Protein AF-A0A926AHQ2-F1 (afdb_monomer)

Solvent-accessible surface area (backbone atoms only — not comparable to full-atom values): 18882 Å² total; per-residue (Å²): 135,81,86,81,36,60,57,50,53,53,48,30,37,46,46,23,54,76,68,52,37,36,68,37,38,34,51,51,44,71,65,43,41,27,36,29,24,22,47,14,34,45,59,56,72,34,70,67,62,9,52,52,39,37,45,53,42,52,49,49,42,55,64,39,30,81,70,70,81,70,62,61,60,45,50,45,47,51,47,18,48,54,50,28,53,50,51,53,51,51,51,52,54,49,45,64,69,52,56,89,55,85,88,90,87,87,70,75,78,71,37,59,63,38,50,53,51,35,49,49,57,55,49,45,69,72,43,60,63,81,26,30,39,53,40,37,34,35,37,41,61,64,42,51,58,62,45,50,10,65,47,69,74,48,55,46,69,57,43,51,52,28,34,56,52,33,54,52,51,44,46,52,55,51,47,76,75,37,99,64,90,77,62,88,51,48,70,61,54,44,52,54,51,38,67,43,72,50,54,69,68,55,55,54,53,51,33,47,54,35,63,68,50,67,72,57,83,67,79,80,78,81,74,88,82,90,84,88,85,81,80,92,78,90,75,83,90,78,92,82,83,81,88,80,84,92,84,88,85,86,90,77,81,98,82,70,86,78,46,81,52,59,85,85,75,54,53,69,43,37,48,52,39,44,48,74,77,43,64,90,38,48,78,62,62,32,40,46,44,72,60,86,96,42,49,34,35,42,36,34,32,34,50,97,88,42,44,31,44,33,34,28,31,64,84,24,50,75,75,48,76,44,76,58,83,127

Sequence (326 aa):
MMPQGIADDLVLLRTYADTADAGAFAELVRRHANMVYATARRVTGDTMAAEDVSQDCFLKLAQSSATVRDSLGAWLHRTSLNRSLELMRSDRSRHLREAQAVIRQQHEAEDESAQLIARVDEALERLPDELRVPITEHFLCGRTQTELAAALGVNQSTVQRRIEKGLLELRRRLHEEERSQSLASLPLLLAGFSKTAAPDTLRQGLIKIGLSGVRTGARATRKIVPVVLAAVFMATGVTFMFFGHHLLIPDATPNAPRSLMTSDQLPAAVRKTVDETAAGAKYGEIERKRDGERIVYDIDVIIDGVQFELRIAEDGRLIWKKRDVR

Nearest PDB structures (foldseek):
  5wur-assembly2_B  TM=5.382E-01  e=1.896E-05  Bacillus subtilis subsp. subtilis str. 168
  8z6g-assembly3_F  TM=4.186E-01  e=3.409E-04  Pseudomonas aeruginosa
  8z6g-assembly1_B  TM=4.186E-01  e=4.979E-04  Pseudomonas aeruginosa
  5uxx-assembly1_A  TM=4.245E-01  e=1.627E-03  Bartonella quintana str. Toulouse
  6in7-assembly1_B  TM=3.941E-01  e=5.575E-03  Pseudomonas aeruginosa PAO1

Mean predicted aligned error: 18.11 Å

Foldseek 3Di:
DDACALVLLLVLLVCCLVPLPLVSQLVNLVQAVLLLLLLLCLLQVDNVSSLVLSLVLLLVSSLCSVPDDDRPLLVSLVSSLVSSVVVVVVVVVVCVVVVVDDDDPDPDVVCPVSVLLNVLSVLLNPDDCLQSVLLRCCQRSVHDLCSHCVNVVHDSVSSVVSPVVSLVSSVVVSVVVDVDPPSPCVSVSSNVSSPRGDDPVSSVVSSVSSVVCPCNPDFDPDDDDDDDDDDDDDDDDDDDDDDGDDDDDDDDDPDDDKDWDDPVPQDPLQVVLCCVVANPWDWDTWIWDDRDPWIWIFTWTAHPNWIKTWIATSNNRTPDIDTDDD

Secondary structure (DSSP, 8-state):
-----HHHHHHHHHHHHHH--HHHHHHHHHHHHHHHHHHHHHHH--HHHHHHHHHHHHHHHHHHTTT--S-HHHHHHHHHHHHHHHHHHHHHHHHHHHTTS----S-SSSHHHHHHHHHHHHHHHTS-HHHHHHHIIIIIS---HHHHHHHHTS-HHHHHHHHHHHHHHHHHHHHHS---S--TTHHHHHHHTT-SPPPHHHHHHHHHHHHTT----------------------------------------S----EE--GGGS-HHHHHHHHHHSTTPEEEEEEEEEETTEEEEEEEEEETTEEEEEEEETTS-EEEEEE---

Radius of gyration: 28.65 Å; Cα contacts (8 Å, |Δi|>4): 392; chains: 1; bounding box: 62×80×60 Å

Structure (mmCIF, N/CA/C/O backbone):
data_AF-A0A926AHQ2-F1
#
_entry.id   AF-A0A926AHQ2-F1
#
loop_
_atom_site.group_PDB
_atom_site.id
_atom_site.type_symbol
_atom_site.label_atom_id
_atom_site.label_alt_id
_atom_site.label_comp_id
_atom_site.label_asym_id
_atom_site.label_entity_id
_atom_site.label_seq_id
_atom_site.pdbx_PDB_ins_code
_atom_site.Cartn_x
_atom_site.Cartn_y
_atom_site.Cartn_z
_atom_site.occupancy
_atom_site.B_iso_or_equiv
_atom_site.auth_seq_id
_atom_site.auth_comp_id
_atom_site.auth_asym_id
_atom_site.auth_atom_id
_atom_site.pdbx_PDB_model_num
ATOM 1 N N . MET A 1 1 ? 19.015 14.309 -10.043 1.00 33.53 1 MET A N 1
ATOM 2 C CA . MET A 1 1 ? 17.884 13.632 -9.379 1.00 33.53 1 MET A CA 1
ATOM 3 C C . MET A 1 1 ? 17.056 13.004 -10.488 1.00 33.53 1 MET A C 1
ATOM 5 O O . MET A 1 1 ? 16.518 13.748 -11.294 1.00 33.53 1 MET A O 1
ATOM 9 N N . MET A 1 2 ? 17.122 11.678 -10.652 1.00 33.06 2 MET A N 1
ATOM 10 C CA . MET A 1 2 ? 16.463 10.991 -11.774 1.00 33.06 2 MET A CA 1
ATOM 11 C C . MET A 1 2 ? 14.936 10.994 -11.573 1.00 33.06 2 MET A C 1
ATOM 13 O O . MET A 1 2 ? 14.507 10.795 -10.433 1.00 33.06 2 MET A O 1
ATOM 17 N N . PRO A 1 3 ? 14.128 11.219 -12.626 1.00 43.94 3 PRO A N 1
ATOM 18 C CA . PRO A 1 3 ? 12.668 11.170 -12.540 1.00 43.94 3 PRO A CA 1
ATOM 19 C C . PRO A 1 3 ? 12.208 9.756 -12.153 1.00 43.94 3 PRO A C 1
ATOM 21 O O . PRO A 1 3 ? 12.594 8.777 -12.790 1.00 43.94 3 PRO A O 1
ATOM 24 N N . GLN A 1 4 ? 11.417 9.643 -11.083 1.00 54.12 4 GLN A N 1
ATOM 25 C CA . GLN A 1 4 ? 11.039 8.361 -10.471 1.00 54.12 4 GLN A CA 1
ATOM 26 C C . GLN A 1 4 ? 9.698 7.899 -11.057 1.00 54.12 4 GLN A C 1
ATOM 28 O O . GLN A 1 4 ? 8.635 8.328 -10.619 1.00 54.12 4 GLN A O 1
ATOM 33 N N . GLY A 1 5 ? 9.722 7.059 -12.098 1.00 58.38 5 GLY A N 1
ATOM 34 C CA . GLY A 1 5 ? 8.527 6.582 -12.825 1.00 58.38 5 GLY A CA 1
ATOM 35 C C . GLY A 1 5 ? 7.851 5.341 -12.210 1.00 58.38 5 GLY A C 1
ATOM 36 O O . GLY A 1 5 ? 8.426 4.674 -11.359 1.00 58.38 5 GLY A O 1
ATOM 37 N N . ILE A 1 6 ? 6.599 5.026 -12.581 1.00 58.62 6 ILE A N 1
ATOM 38 C CA . ILE A 1 6 ? 5.907 3.786 -12.131 1.00 58.62 6 ILE A CA 1
ATOM 39 C C . ILE A 1 6 ? 6.553 2.572 -12.799 1.00 58.62 6 ILE A C 1
ATOM 41 O O . ILE A 1 6 ? 6.723 1.527 -12.178 1.00 58.62 6 ILE A O 1
ATOM 45 N N . ALA A 1 7 ? 6.994 2.748 -14.047 1.00 59.44 7 ALA A N 1
ATOM 46 C CA . ALA A 1 7 ? 7.821 1.777 -14.747 1.00 59.44 7 ALA A CA 1
ATOM 47 C C . ALA A 1 7 ? 9.116 1.472 -13.975 1.00 59.44 7 ALA A C 1
ATOM 49 O O . ALA A 1 7 ? 9.543 0.324 -13.942 1.00 59.44 7 ALA A O 1
ATOM 50 N N . ASP A 1 8 ? 9.694 2.471 -13.301 1.00 83.75 8 ASP A N 1
ATOM 51 C CA . ASP A 1 8 ? 10.897 2.294 -12.484 1.00 83.75 8 ASP A CA 1
ATOM 52 C C . ASP A 1 8 ? 10.609 1.440 -11.237 1.00 83.75 8 ASP A C 1
ATOM 54 O O . ASP A 1 8 ? 11.370 0.537 -10.912 1.00 83.75 8 ASP A O 1
ATOM 58 N N . ASP A 1 9 ? 9.451 1.620 -10.595 1.00 90.31 9 ASP A N 1
ATOM 59 C CA . ASP A 1 9 ? 9.059 0.795 -9.444 1.00 90.31 9 ASP A CA 1
ATOM 60 C C . ASP A 1 9 ? 8.848 -0.677 -9.817 1.00 90.31 9 ASP A C 1
ATOM 62 O O . ASP A 1 9 ? 9.282 -1.568 -9.088 1.00 90.31 9 ASP A O 1
ATOM 66 N N . LEU A 1 10 ? 8.211 -0.955 -10.959 1.00 90.00 10 LEU A N 1
ATOM 67 C CA . LEU A 1 10 ? 8.037 -2.329 -11.436 1.00 90.00 10 LEU A CA 1
ATOM 68 C C . LEU A 1 10 ? 9.369 -2.964 -11.850 1.00 90.00 10 LEU A C 1
ATOM 70 O O . LEU A 1 10 ? 9.570 -4.156 -11.616 1.00 90.00 10 LEU A O 1
ATOM 74 N N . VAL A 1 11 ? 10.294 -2.183 -12.414 1.00 91.31 11 VAL A N 1
ATOM 75 C CA . VAL A 1 11 ? 11.656 -2.638 -12.730 1.00 91.31 11 VAL A CA 1
ATOM 76 C C . VAL A 1 11 ? 12.436 -2.959 -11.455 1.00 91.31 11 VAL A C 1
ATOM 78 O O . VAL A 1 11 ? 13.039 -4.029 -11.374 1.00 91.31 11 VAL A O 1
ATOM 81 N N . LEU A 1 12 ? 12.391 -2.093 -10.440 1.00 92.88 12 LEU A N 1
ATOM 82 C CA . LEU A 1 12 ? 13.013 -2.345 -9.137 1.00 92.88 12 LEU A CA 1
ATOM 83 C C . LEU A 1 12 ? 12.410 -3.586 -8.470 1.00 92.88 12 LEU A C 1
ATOM 85 O O . LEU A 1 12 ? 13.142 -4.449 -7.984 1.00 92.88 12 LEU A O 1
ATOM 89 N N . LEU A 1 13 ? 11.083 -3.727 -8.506 1.00 93.19 13 LEU A N 1
ATOM 90 C CA . LEU A 1 13 ? 10.396 -4.878 -7.926 1.00 93.19 13 LEU A CA 1
ATOM 91 C C . LEU A 1 13 ? 10.733 -6.178 -8.658 1.00 93.19 13 LEU A C 1
ATOM 93 O O . LEU A 1 13 ? 10.944 -7.205 -8.014 1.00 93.19 13 LEU A O 1
ATOM 97 N N . ARG A 1 14 ? 10.830 -6.142 -9.993 1.00 91.69 14 ARG A N 1
ATOM 98 C CA . ARG A 1 14 ? 11.245 -7.298 -10.791 1.00 91.69 14 ARG A CA 1
ATOM 99 C C . ARG A 1 14 ? 12.702 -7.665 -10.537 1.00 91.69 14 ARG A C 1
ATOM 101 O O . ARG A 1 14 ? 12.992 -8.842 -10.358 1.00 91.69 14 ARG A O 1
ATOM 108 N N . THR A 1 15 ? 13.584 -6.670 -10.461 1.00 91.69 15 THR A N 1
ATOM 109 C CA . THR A 1 15 ? 14.992 -6.863 -10.091 1.00 91.69 15 THR A CA 1
ATOM 110 C C . THR A 1 15 ? 15.081 -7.573 -8.744 1.00 91.69 15 THR A C 1
ATOM 112 O O . THR A 1 15 ? 15.707 -8.624 -8.652 1.00 91.69 15 THR A O 1
ATOM 115 N N . TYR A 1 16 ? 14.359 -7.089 -7.729 1.00 92.31 16 TYR A N 1
ATOM 116 C CA . TYR A 1 16 ? 14.287 -7.767 -6.436 1.00 92.31 16 TYR A CA 1
ATOM 117 C C . TYR A 1 16 ? 13.745 -9.201 -6.549 1.00 92.31 16 TYR A C 1
ATOM 119 O O . TYR A 1 16 ? 14.332 -10.118 -5.982 1.00 92.31 16 TYR A O 1
ATOM 127 N N . ALA A 1 17 ? 12.666 -9.422 -7.303 1.00 91.56 17 ALA A N 1
ATOM 128 C CA . ALA A 1 17 ? 12.080 -10.752 -7.474 1.00 91.56 17 ALA A CA 1
ATOM 129 C C . ALA A 1 17 ? 13.043 -11.758 -8.137 1.00 91.56 17 ALA A C 1
ATOM 131 O O . ALA A 1 17 ? 13.000 -12.945 -7.819 1.00 91.56 17 ALA A O 1
ATOM 132 N N . ASP A 1 18 ? 13.899 -11.297 -9.054 1.00 90.44 18 ASP A N 1
ATOM 133 C CA . ASP A 1 18 ? 14.809 -12.153 -9.821 1.00 90.44 18 ASP A CA 1
ATOM 134 C C . ASP A 1 18 ? 16.147 -12.406 -9.118 1.00 90.44 18 ASP A C 1
ATOM 136 O O . ASP A 1 18 ? 16.706 -13.499 -9.232 1.00 90.44 18 ASP A O 1
ATOM 140 N N . THR A 1 19 ? 16.681 -11.414 -8.402 1.00 89.81 19 THR A N 1
ATOM 141 C CA . THR A 1 19 ? 18.048 -11.469 -7.853 1.00 89.81 19 THR A CA 1
ATOM 142 C C . THR A 1 19 ? 18.118 -11.324 -6.336 1.00 89.81 19 THR A C 1
ATOM 144 O O . THR A 1 19 ? 19.204 -11.454 -5.775 1.00 89.81 19 THR A O 1
ATOM 147 N N . ALA A 1 20 ? 16.987 -11.076 -5.666 1.00 89.19 20 ALA A N 1
ATOM 148 C CA . ALA A 1 20 ? 16.932 -10.666 -4.262 1.00 89.19 20 ALA A CA 1
ATOM 149 C C . ALA A 1 20 ? 17.812 -9.432 -3.967 1.00 89.19 20 ALA A C 1
ATOM 151 O O . ALA A 1 20 ? 18.397 -9.321 -2.889 1.00 89.19 20 ALA A O 1
ATOM 152 N N . ASP A 1 21 ? 17.920 -8.504 -4.928 1.00 90.75 21 ASP A N 1
ATOM 153 C CA . ASP A 1 21 ? 18.703 -7.274 -4.785 1.00 90.75 21 ASP A CA 1
ATOM 154 C C . ASP A 1 21 ? 18.145 -6.381 -3.666 1.00 90.75 21 ASP A C 1
ATOM 156 O O . ASP A 1 21 ? 17.112 -5.716 -3.798 1.00 90.75 21 ASP A O 1
ATOM 160 N N . ALA A 1 22 ? 18.868 -6.347 -2.550 1.00 89.38 22 ALA A N 1
ATOM 161 C CA . ALA A 1 22 ? 18.509 -5.548 -1.392 1.00 89.38 22 ALA A CA 1
ATOM 162 C C . ALA A 1 22 ? 18.530 -4.036 -1.663 1.00 89.38 22 ALA A C 1
ATOM 164 O O . ALA A 1 22 ? 17.770 -3.308 -1.031 1.00 89.38 22 ALA A O 1
ATOM 165 N N . GLY A 1 23 ? 19.359 -3.557 -2.595 1.00 91.31 23 GLY A N 1
ATOM 166 C CA . GLY A 1 23 ? 19.381 -2.158 -3.016 1.00 91.31 23 GLY A CA 1
ATOM 167 C C . GLY A 1 23 ? 18.100 -1.778 -3.753 1.00 91.31 23 GLY A C 1
ATOM 168 O O . GLY A 1 23 ? 17.503 -0.743 -3.451 1.00 91.31 23 GLY A O 1
ATOM 169 N N . ALA A 1 24 ? 17.619 -2.655 -4.640 1.00 92.12 24 ALA A N 1
ATOM 170 C CA . ALA A 1 24 ? 16.344 -2.460 -5.325 1.00 92.12 24 ALA A CA 1
ATOM 171 C C . ALA A 1 24 ? 15.174 -2.402 -4.329 1.00 92.12 24 ALA A C 1
ATOM 173 O O . ALA A 1 24 ? 14.356 -1.484 -4.380 1.00 92.12 24 ALA A O 1
ATOM 174 N N . PHE A 1 25 ? 15.131 -3.325 -3.362 1.00 93.69 25 PHE A N 1
ATOM 175 C CA . PHE A 1 25 ? 14.105 -3.309 -2.315 1.00 93.69 25 PHE A CA 1
ATOM 176 C C . PHE A 1 25 ? 14.211 -2.082 -1.402 1.00 93.69 25 PHE A C 1
ATOM 178 O O . PHE A 1 25 ? 13.197 -1.477 -1.056 1.00 93.69 25 PHE A O 1
ATOM 185 N N . ALA A 1 26 ? 15.429 -1.680 -1.029 1.00 93.25 26 ALA A N 1
ATOM 186 C CA . ALA A 1 26 ? 15.647 -0.507 -0.192 1.00 93.25 26 ALA A CA 1
ATOM 187 C C . ALA A 1 26 ? 15.138 0.776 -0.856 1.00 93.25 26 ALA A C 1
ATOM 189 O O . ALA A 1 26 ? 14.549 1.625 -0.187 1.00 93.25 26 ALA A O 1
ATOM 190 N N . GLU A 1 27 ? 15.305 0.896 -2.172 1.00 93.56 27 GLU A N 1
ATOM 191 C CA . GLU A 1 27 ? 14.774 2.020 -2.935 1.00 93.56 27 GLU A CA 1
ATOM 192 C C . GLU A 1 27 ? 13.236 2.018 -2.966 1.00 93.56 27 GLU A C 1
ATOM 194 O O . GLU A 1 27 ? 12.620 3.069 -2.775 1.00 93.56 27 GLU A O 1
ATOM 199 N N . LEU A 1 28 ? 12.597 0.848 -3.095 1.00 94.69 28 LEU A N 1
ATOM 200 C CA . LEU A 1 28 ? 11.138 0.723 -2.970 1.00 94.69 28 LEU A CA 1
ATOM 201 C C . LEU A 1 28 ? 10.645 1.149 -1.580 1.00 94.69 28 LEU A C 1
ATOM 203 O O . LEU A 1 28 ? 9.675 1.901 -1.470 1.00 94.69 28 LEU A O 1
ATOM 207 N N . VAL A 1 29 ? 11.333 0.722 -0.517 1.00 94.94 29 VAL A N 1
ATOM 208 C CA . VAL A 1 29 ? 11.035 1.145 0.861 1.00 94.94 29 VAL A CA 1
ATOM 209 C C . VAL A 1 29 ? 11.176 2.659 0.996 1.00 94.94 29 VAL A C 1
ATOM 211 O O . VAL A 1 29 ? 10.271 3.313 1.512 1.00 94.94 29 VAL A O 1
ATOM 214 N N . ARG A 1 30 ? 12.269 3.245 0.494 1.00 92.31 30 ARG A N 1
ATOM 215 C CA . ARG A 1 30 ? 12.513 4.694 0.559 1.00 92.31 30 ARG A CA 1
ATOM 216 C C . ARG A 1 30 ? 11.385 5.495 -0.099 1.00 92.31 30 ARG A C 1
ATOM 218 O O . ARG A 1 30 ? 11.027 6.553 0.412 1.00 92.31 30 ARG A O 1
ATOM 225 N N . ARG A 1 31 ? 10.840 5.003 -1.215 1.00 91.81 31 ARG A N 1
ATOM 226 C CA . ARG A 1 31 ? 9.755 5.660 -1.962 1.00 91.81 31 ARG A CA 1
ATOM 227 C C . ARG A 1 31 ? 8.395 5.525 -1.285 1.00 91.81 31 ARG A C 1
ATOM 229 O O . ARG A 1 31 ? 7.643 6.493 -1.250 1.00 91.81 31 ARG A O 1
ATOM 236 N N . HIS A 1 32 ? 8.081 4.349 -0.740 1.00 94.56 32 HIS A N 1
ATOM 237 C CA . HIS A 1 32 ? 6.702 4.011 -0.367 1.00 94.56 32 HIS A CA 1
ATOM 238 C C . HIS A 1 32 ? 6.435 3.905 1.135 1.00 94.56 32 HIS A C 1
ATOM 240 O O . HIS A 1 32 ? 5.270 3.916 1.533 1.00 94.56 32 HIS A O 1
ATOM 246 N N . ALA A 1 33 ? 7.466 3.844 1.986 1.00 94.69 33 ALA A N 1
ATOM 247 C CA . ALA A 1 33 ? 7.286 3.657 3.430 1.00 94.69 33 ALA A CA 1
ATOM 248 C C . ALA A 1 33 ? 6.418 4.749 4.069 1.00 94.69 33 ALA A C 1
ATOM 250 O O . ALA A 1 33 ? 5.546 4.431 4.872 1.00 94.69 33 ALA A O 1
ATOM 251 N N . ASN A 1 34 ? 6.603 6.015 3.678 1.00 94.12 34 ASN A N 1
ATOM 252 C CA . ASN A 1 34 ? 5.804 7.124 4.209 1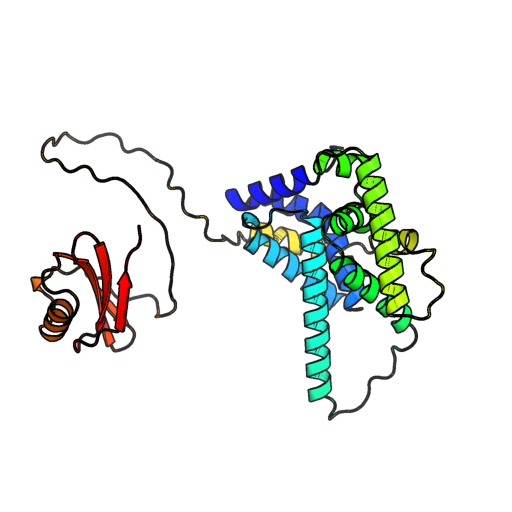.00 94.12 34 ASN A CA 1
ATOM 253 C C . ASN A 1 34 ? 4.319 6.965 3.870 1.00 94.12 34 ASN A C 1
ATOM 255 O O . ASN A 1 34 ? 3.478 7.117 4.745 1.00 94.12 34 ASN A O 1
ATOM 259 N N . MET A 1 35 ? 3.990 6.612 2.625 1.00 94.75 35 MET A N 1
ATOM 260 C CA . MET A 1 35 ? 2.601 6.424 2.201 1.00 94.75 35 MET A CA 1
ATOM 261 C C . MET A 1 35 ? 1.945 5.251 2.939 1.00 94.75 35 MET A C 1
ATOM 263 O O . MET A 1 35 ? 0.827 5.389 3.444 1.00 94.75 35 MET A O 1
ATOM 267 N N . VAL A 1 36 ? 2.648 4.119 3.047 1.00 96.25 36 VAL A N 1
ATOM 268 C CA . VAL A 1 36 ? 2.155 2.923 3.748 1.00 96.25 36 VAL A CA 1
ATOM 269 C C . VAL A 1 36 ? 1.913 3.226 5.224 1.00 96.25 36 VAL A C 1
ATOM 271 O O . VAL A 1 36 ? 0.812 2.969 5.715 1.00 96.25 36 VAL A O 1
ATOM 274 N N . TYR A 1 37 ? 2.898 3.827 5.896 1.00 95.25 37 TYR A N 1
ATOM 275 C CA . TYR A 1 37 ? 2.818 4.187 7.309 1.00 95.25 37 TYR A CA 1
ATOM 276 C C . TYR A 1 37 ? 1.741 5.237 7.573 1.00 95.25 37 TYR A C 1
ATOM 278 O O . TYR A 1 37 ? 0.944 5.073 8.490 1.00 95.25 37 TYR A O 1
ATOM 286 N N . ALA A 1 38 ? 1.662 6.290 6.754 1.00 92.00 38 ALA A N 1
ATOM 287 C CA . ALA A 1 38 ? 0.644 7.322 6.902 1.00 92.00 38 ALA A CA 1
ATOM 288 C C . ALA A 1 38 ? -0.769 6.755 6.720 1.00 92.00 38 ALA A C 1
ATOM 290 O O . ALA A 1 38 ? -1.674 7.138 7.455 1.00 92.00 38 ALA A O 1
ATOM 291 N N . THR A 1 39 ? -0.956 5.829 5.775 1.00 92.06 39 THR A N 1
ATOM 292 C CA . THR A 1 39 ? -2.242 5.143 5.572 1.00 92.06 39 THR A CA 1
ATOM 293 C C . THR A 1 39 ? -2.603 4.302 6.790 1.00 92.06 39 THR A C 1
ATOM 295 O O . THR A 1 39 ? -3.694 4.459 7.332 1.00 92.06 39 THR A O 1
ATOM 298 N N . ALA A 1 40 ? -1.661 3.505 7.299 1.00 92.38 40 ALA A N 1
ATOM 299 C CA . ALA A 1 40 ? -1.898 2.705 8.492 1.00 92.38 40 ALA A CA 1
ATOM 300 C C . ALA A 1 40 ? -2.207 3.582 9.716 1.00 92.38 40 ALA A C 1
ATOM 302 O O . ALA A 1 40 ? -3.214 3.366 10.378 1.00 92.38 40 ALA A O 1
ATOM 303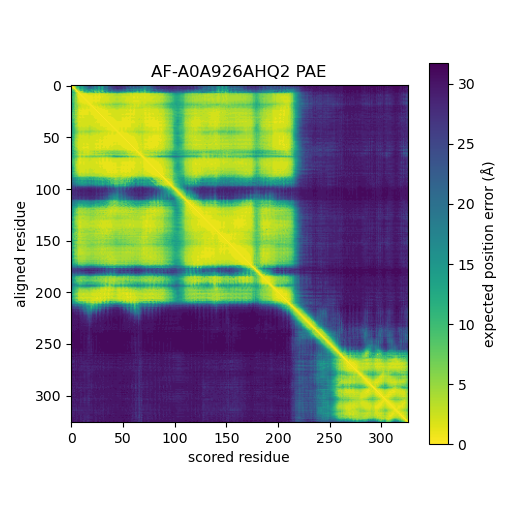 N N . ARG A 1 41 ? -1.422 4.644 9.944 1.00 90.00 41 ARG A N 1
ATOM 304 C CA . ARG A 1 41 ? -1.616 5.635 11.016 1.00 90.00 41 ARG A CA 1
ATOM 305 C C . ARG A 1 41 ? -2.990 6.292 11.000 1.00 90.00 41 ARG A C 1
ATOM 307 O O . ARG A 1 41 ? -3.508 6.587 12.075 1.00 90.00 41 ARG A O 1
ATOM 314 N N . ARG A 1 42 ? -3.534 6.578 9.812 1.00 87.19 42 ARG A N 1
ATOM 315 C CA . ARG A 1 42 ? -4.857 7.197 9.645 1.00 87.19 42 ARG A CA 1
ATOM 316 C C . ARG A 1 42 ? -5.986 6.233 9.999 1.00 87.19 42 ARG A C 1
ATOM 318 O O . ARG A 1 42 ? -6.972 6.665 10.577 1.00 87.19 42 ARG A O 1
ATOM 325 N N . VAL A 1 43 ? -5.826 4.947 9.688 1.00 87.25 43 VAL A N 1
ATOM 326 C CA . VAL A 1 43 ? -6.851 3.924 9.942 1.00 87.25 43 VAL A CA 1
ATOM 327 C C . VAL A 1 43 ? -6.788 3.388 11.374 1.00 87.25 43 VAL A C 1
ATOM 329 O O . VAL A 1 43 ? -7.828 3.177 11.987 1.00 87.25 43 VAL A O 1
ATOM 332 N N . THR A 1 44 ? -5.590 3.147 11.915 1.00 87.06 44 THR A N 1
ATOM 333 C CA . THR A 1 44 ? -5.419 2.550 13.251 1.00 87.06 44 THR A CA 1
ATOM 334 C C . THR A 1 44 ? -5.448 3.579 14.376 1.00 87.06 44 THR A C 1
ATOM 336 O O . THR A 1 44 ? -5.696 3.211 15.519 1.00 87.06 44 THR A O 1
ATOM 339 N N . GLY A 1 45 ? -5.110 4.842 14.094 1.00 85.38 45 GLY A N 1
ATOM 340 C CA . GLY A 1 45 ? -4.905 5.882 15.110 1.00 85.38 45 GLY A CA 1
ATOM 341 C C . GLY A 1 45 ? -3.663 5.679 15.993 1.00 85.38 45 GLY A C 1
ATOM 342 O O . GLY A 1 45 ? -3.221 6.622 16.645 1.00 85.38 45 GLY A O 1
ATOM 343 N N . ASP A 1 46 ? -3.049 4.495 15.961 1.00 86.50 46 ASP A N 1
ATOM 344 C CA . ASP A 1 46 ? -1.960 4.073 16.838 1.00 86.50 46 ASP A CA 1
ATOM 345 C C . ASP A 1 46 ? -0.627 3.924 16.085 1.00 86.50 46 ASP A C 1
ATOM 347 O O . ASP A 1 46 ? -0.568 3.386 14.975 1.00 86.50 46 ASP A O 1
ATOM 351 N N . THR A 1 47 ? 0.452 4.419 16.698 1.00 89.00 47 THR A N 1
ATOM 352 C CA . THR A 1 47 ? 1.808 4.387 16.127 1.00 89.00 47 THR A CA 1
ATOM 353 C C . THR A 1 47 ? 2.335 2.967 15.986 1.00 89.00 47 THR A C 1
ATOM 355 O O . THR A 1 47 ? 2.827 2.621 14.916 1.00 89.00 47 THR A O 1
ATOM 358 N N . MET A 1 48 ? 2.227 2.147 17.033 1.00 89.19 48 MET A N 1
ATOM 359 C CA . MET A 1 48 ? 2.804 0.801 17.045 1.00 89.19 48 MET A CA 1
ATOM 360 C C . MET A 1 48 ? 2.076 -0.102 16.049 1.00 89.19 48 MET A C 1
ATOM 362 O O . MET A 1 48 ? 2.705 -0.728 15.202 1.00 89.19 48 MET A O 1
ATOM 366 N N . ALA A 1 49 ? 0.744 -0.059 16.052 1.00 90.12 49 ALA A N 1
ATOM 367 C CA . ALA A 1 49 ? -0.091 -0.744 15.078 1.00 90.12 49 ALA A CA 1
ATOM 368 C C . ALA A 1 49 ? 0.247 -0.326 13.639 1.00 90.12 49 ALA A C 1
ATOM 370 O O . ALA A 1 49 ? 0.257 -1.158 12.734 1.00 90.12 49 ALA A O 1
ATOM 371 N N . ALA A 1 50 ? 0.539 0.957 13.400 1.00 92.56 50 ALA A N 1
ATOM 372 C CA . ALA A 1 50 ? 0.919 1.424 12.071 1.00 92.56 50 ALA A CA 1
ATOM 373 C C . ALA A 1 50 ? 2.313 0.944 11.636 1.00 92.56 50 ALA A C 1
ATOM 375 O O . ALA A 1 50 ? 2.517 0.658 10.451 1.00 92.56 50 ALA A O 1
ATOM 376 N N . GLU A 1 51 ? 3.266 0.845 12.564 1.00 94.69 51 GLU A N 1
ATOM 377 C CA . GLU A 1 51 ? 4.577 0.242 12.308 1.00 94.69 51 GLU A CA 1
ATOM 378 C C . GLU A 1 51 ? 4.437 -1.244 11.952 1.00 94.69 51 GLU A C 1
ATOM 380 O O . GLU A 1 51 ? 4.980 -1.670 10.930 1.00 94.69 51 GLU A O 1
ATOM 385 N N . ASP A 1 52 ? 3.644 -1.999 12.714 1.00 94.62 52 ASP A N 1
ATOM 386 C CA . ASP A 1 52 ? 3.392 -3.427 12.480 1.00 94.62 52 ASP A CA 1
ATOM 387 C C . ASP A 1 52 ? 2.699 -3.670 11.133 1.00 94.62 52 ASP A C 1
ATOM 389 O O . ASP A 1 52 ? 3.162 -4.470 10.318 1.00 94.62 52 ASP A O 1
ATOM 393 N N . VAL A 1 53 ? 1.642 -2.906 10.826 1.00 96.12 53 VAL A N 1
ATOM 394 C CA . VAL A 1 53 ? 0.974 -2.964 9.515 1.00 96.12 53 VAL A CA 1
ATOM 395 C C . VAL A 1 53 ? 1.959 -2.663 8.385 1.00 96.12 53 VAL A C 1
ATOM 397 O O . VAL A 1 53 ? 1.929 -3.321 7.343 1.00 96.12 53 VAL A O 1
ATOM 400 N N . SER A 1 54 ? 2.845 -1.681 8.569 1.00 97.12 54 SER A N 1
ATOM 401 C CA . SER A 1 54 ? 3.847 -1.339 7.559 1.00 97.12 54 SER A CA 1
ATOM 402 C C . SER A 1 54 ? 4.816 -2.498 7.322 1.00 97.12 54 SER A C 1
ATOM 404 O O . SER A 1 54 ? 5.107 -2.823 6.169 1.00 97.12 54 SER A O 1
ATOM 406 N N . GLN A 1 55 ? 5.278 -3.156 8.388 1.00 96.31 55 GLN A N 1
ATOM 407 C CA . GLN A 1 55 ? 6.130 -4.343 8.288 1.00 96.31 55 GLN A CA 1
ATOM 408 C C . GLN A 1 55 ? 5.426 -5.476 7.539 1.00 96.31 55 GLN A C 1
ATOM 410 O O . GLN A 1 55 ? 5.993 -6.009 6.582 1.00 96.31 55 GLN A O 1
ATOM 415 N N . ASP A 1 56 ? 4.172 -5.770 7.884 1.00 96.12 56 ASP A N 1
ATOM 416 C CA . ASP A 1 56 ? 3.358 -6.784 7.207 1.00 96.12 56 ASP A CA 1
ATOM 417 C C . ASP A 1 56 ? 3.191 -6.487 5.709 1.00 96.12 56 ASP A C 1
ATOM 419 O O . ASP A 1 56 ? 3.295 -7.387 4.869 1.00 96.12 56 ASP A O 1
ATOM 423 N N . CYS A 1 57 ? 2.978 -5.220 5.340 1.00 96.75 57 CYS A N 1
ATOM 424 C CA . CYS A 1 57 ? 2.833 -4.811 3.943 1.00 96.75 57 CYS A CA 1
ATOM 425 C C . CYS A 1 57 ? 4.102 -5.068 3.128 1.00 96.75 57 CYS A C 1
ATOM 427 O O . CYS A 1 57 ? 4.029 -5.626 2.031 1.00 96.75 57 CYS A O 1
ATOM 429 N N . PHE A 1 58 ? 5.268 -4.682 3.648 1.00 96.31 58 PHE A N 1
ATOM 430 C CA . PHE A 1 58 ? 6.537 -4.890 2.948 1.00 96.31 58 PHE A CA 1
ATOM 431 C C . PHE A 1 58 ? 6.995 -6.350 2.987 1.00 96.31 58 PHE A C 1
ATOM 433 O O . PHE A 1 58 ? 7.603 -6.816 2.023 1.00 96.31 58 PHE A O 1
ATOM 440 N N . LEU A 1 59 ? 6.640 -7.109 4.026 1.00 95.19 59 LEU A N 1
ATOM 441 C CA . LEU A 1 59 ? 6.821 -8.559 4.040 1.00 95.19 59 LEU A CA 1
ATOM 442 C C . LEU A 1 59 ? 5.984 -9.222 2.942 1.00 95.19 59 LEU A C 1
ATOM 444 O O . LEU A 1 59 ? 6.501 -10.020 2.156 1.00 95.19 59 LEU A O 1
ATOM 448 N N . LYS A 1 60 ? 4.712 -8.834 2.819 1.00 94.44 60 LYS A N 1
ATOM 449 C CA . LYS A 1 60 ? 3.835 -9.311 1.748 1.00 94.44 60 LYS A CA 1
ATOM 450 C C . LYS A 1 60 ? 4.333 -8.883 0.370 1.00 94.44 60 LYS A C 1
ATOM 452 O O . LYS A 1 60 ? 4.238 -9.672 -0.569 1.00 94.44 60 LYS A O 1
ATOM 457 N N . LEU A 1 61 ? 4.886 -7.674 0.237 1.00 95.19 61 LEU A N 1
ATOM 458 C CA . LEU A 1 61 ? 5.523 -7.214 -0.998 1.00 95.19 61 LEU A CA 1
ATOM 459 C C . LEU A 1 61 ? 6.698 -8.118 -1.370 1.00 95.19 61 LEU A C 1
ATOM 461 O O . LEU A 1 61 ? 6.772 -8.567 -2.511 1.00 95.19 61 LEU A O 1
ATOM 465 N N . ALA A 1 62 ? 7.580 -8.426 -0.417 1.00 93.06 62 ALA A N 1
ATOM 466 C CA . ALA A 1 62 ? 8.709 -9.315 -0.661 1.00 93.06 62 ALA A CA 1
ATOM 467 C C . ALA A 1 62 ? 8.235 -10.702 -1.140 1.00 93.06 62 ALA A C 1
ATOM 469 O O . ALA A 1 62 ? 8.736 -11.224 -2.139 1.00 93.06 62 ALA A O 1
ATOM 470 N N . GLN A 1 63 ? 7.189 -11.236 -0.498 1.00 90.69 63 GLN A N 1
ATOM 471 C CA . GLN A 1 63 ? 6.556 -12.518 -0.831 1.00 90.69 63 GLN A CA 1
ATOM 472 C C . GLN A 1 63 ? 5.784 -12.523 -2.163 1.00 90.69 63 GLN A C 1
ATOM 474 O O . GLN A 1 63 ? 5.651 -13.564 -2.801 1.00 90.69 63 GLN A O 1
ATOM 479 N N . SER A 1 64 ? 5.264 -11.374 -2.594 1.00 88.94 64 SER A N 1
ATOM 480 C CA . SER A 1 64 ? 4.396 -11.250 -3.778 1.00 88.94 64 SER A CA 1
ATOM 481 C C . SER A 1 64 ? 5.074 -10.517 -4.937 1.00 88.94 64 SER A C 1
ATOM 483 O O . SER A 1 64 ? 4.431 -10.226 -5.949 1.00 88.94 64 SER A O 1
ATOM 485 N N . SER A 1 65 ? 6.372 -10.235 -4.815 1.00 88.00 65 SER A N 1
ATOM 486 C CA . SER A 1 65 ? 7.160 -9.393 -5.726 1.00 88.00 65 SER A CA 1
ATOM 487 C C . SER A 1 65 ? 7.088 -9.847 -7.188 1.00 88.00 65 SER A C 1
ATOM 489 O O . SER A 1 65 ? 7.009 -9.025 -8.096 1.00 88.00 65 SER A O 1
ATOM 491 N N . ALA A 1 66 ? 6.998 -11.156 -7.436 1.00 86.62 66 ALA A N 1
ATOM 492 C CA . ALA A 1 66 ? 6.863 -11.708 -8.783 1.00 86.62 66 ALA A CA 1
ATOM 493 C C . ALA A 1 66 ? 5.464 -11.540 -9.413 1.00 86.62 66 ALA A C 1
ATOM 495 O O . ALA A 1 66 ? 5.336 -11.685 -10.635 1.00 86.62 66 ALA A O 1
ATOM 496 N N . THR A 1 67 ? 4.427 -11.269 -8.612 1.00 86.38 67 THR A N 1
ATOM 497 C CA . THR A 1 67 ? 3.010 -11.261 -9.034 1.00 86.38 67 THR A CA 1
ATOM 498 C C . THR A 1 67 ? 2.406 -9.875 -9.212 1.00 86.38 67 THR A C 1
ATOM 500 O O . THR A 1 67 ? 1.416 -9.747 -9.925 1.00 86.38 67 THR A O 1
ATOM 503 N N . VAL A 1 68 ? 2.991 -8.838 -8.611 1.00 87.88 68 VAL A N 1
ATOM 504 C CA . VAL A 1 68 ? 2.513 -7.464 -8.797 1.00 87.88 68 VAL A CA 1
ATOM 505 C C . VAL A 1 68 ? 2.797 -7.039 -10.242 1.00 87.88 68 VAL A C 1
ATOM 507 O O . VAL A 1 68 ? 3.916 -7.190 -10.741 1.00 87.88 68 VAL A O 1
ATOM 510 N N . ARG A 1 69 ? 1.757 -6.577 -10.939 1.00 79.50 69 ARG A N 1
ATOM 511 C CA . ARG A 1 69 ? 1.815 -6.154 -12.351 1.00 79.50 69 ARG A CA 1
ATOM 512 C C . ARG A 1 69 ? 1.401 -4.701 -12.563 1.00 79.50 69 ARG A C 1
ATOM 514 O O . ARG A 1 69 ? 1.856 -4.091 -13.523 1.00 79.50 69 ARG A O 1
ATOM 521 N N . ASP A 1 70 ? 0.584 -4.169 -11.663 1.00 80.19 70 ASP A N 1
ATOM 522 C CA . ASP A 1 70 ? 0.021 -2.824 -11.766 1.00 80.19 70 ASP A CA 1
ATOM 523 C C . ASP A 1 70 ? 0.831 -1.814 -10.939 1.00 80.19 70 ASP A C 1
ATOM 525 O O . ASP A 1 70 ? 1.913 -2.116 -10.439 1.00 80.19 70 ASP A O 1
ATOM 529 N N . SER A 1 71 ? 0.302 -0.601 -10.769 1.00 90.00 71 SER A N 1
ATOM 530 C CA . SER A 1 71 ? 0.900 0.432 -9.913 1.00 90.00 71 SER A CA 1
ATOM 531 C C . SER A 1 71 ? 1.237 -0.112 -8.517 1.00 90.00 71 SER A C 1
ATOM 533 O O . SER A 1 71 ? 0.355 -0.509 -7.748 1.00 90.00 71 SER A O 1
ATOM 535 N N . LEU A 1 72 ? 2.533 -0.098 -8.180 1.00 92.81 72 LEU A N 1
ATOM 536 C CA . LEU A 1 72 ? 3.018 -0.526 -6.870 1.00 92.81 72 LEU A CA 1
ATOM 537 C C . LEU A 1 72 ? 2.462 0.367 -5.756 1.00 92.81 72 LEU A C 1
ATOM 539 O O . LEU A 1 72 ? 2.055 -0.154 -4.720 1.00 92.81 72 LEU A O 1
ATOM 543 N N . GLY A 1 73 ? 2.381 1.683 -5.981 1.00 92.06 73 GLY A N 1
ATOM 544 C CA . GLY A 1 73 ? 1.793 2.619 -5.024 1.00 92.06 73 GLY A CA 1
ATOM 545 C C . GLY A 1 73 ? 0.337 2.270 -4.704 1.00 92.06 73 GLY A C 1
ATOM 546 O O . GLY A 1 73 ? -0.026 2.124 -3.537 1.00 92.06 73 GLY A O 1
ATOM 547 N N . ALA A 1 74 ? -0.487 2.029 -5.729 1.00 91.56 74 ALA A N 1
ATOM 548 C CA . ALA A 1 74 ? -1.886 1.627 -5.566 1.00 91.56 74 ALA A CA 1
ATOM 549 C C . ALA A 1 74 ? -2.054 0.215 -4.982 1.00 91.56 74 ALA A C 1
ATOM 551 O O . ALA A 1 74 ? -3.059 -0.076 -4.329 1.00 91.56 74 ALA A O 1
ATOM 552 N N . TRP A 1 75 ? -1.099 -0.688 -5.213 1.00 95.12 75 TRP A N 1
ATOM 553 C CA . TRP A 1 75 ? -1.084 -2.004 -4.577 1.00 95.12 75 TRP A CA 1
ATOM 554 C C . TRP A 1 75 ? -0.722 -1.917 -3.087 1.00 95.12 75 TRP A C 1
ATOM 556 O O . TRP A 1 75 ? -1.388 -2.543 -2.259 1.00 95.12 75 TRP A O 1
ATOM 566 N N . LEU A 1 76 ? 0.288 -1.119 -2.733 1.00 96.00 76 LEU A N 1
ATOM 567 C CA . LEU A 1 76 ? 0.731 -0.915 -1.353 1.00 96.00 76 LEU A CA 1
ATOM 568 C C . LEU A 1 76 ? -0.301 -0.152 -0.522 1.00 96.00 76 LEU A C 1
ATOM 570 O O . LEU A 1 76 ? -0.548 -0.538 0.617 1.00 96.00 76 LEU A O 1
ATOM 574 N N . HIS A 1 77 ? -0.943 0.870 -1.094 1.00 94.94 77 HIS A N 1
ATOM 575 C CA . HIS A 1 77 ? -2.026 1.609 -0.437 1.00 94.94 77 HIS A CA 1
ATOM 576 C C . HIS A 1 77 ? -3.182 0.676 -0.060 1.00 94.94 77 HIS A C 1
ATOM 578 O O . HIS A 1 77 ? -3.510 0.558 1.119 1.00 94.94 77 HIS A O 1
ATOM 584 N N . ARG A 1 78 ? -3.702 -0.088 -1.032 1.00 94.50 78 ARG A N 1
ATOM 585 C CA . ARG A 1 78 ? -4.730 -1.119 -0.810 1.00 94.50 78 ARG A CA 1
ATOM 586 C C . ARG A 1 78 ? -4.316 -2.131 0.253 1.00 94.50 78 ARG A C 1
ATOM 588 O O . ARG A 1 78 ? -5.119 -2.515 1.099 1.00 94.50 78 ARG A O 1
ATOM 595 N N . THR A 1 79 ? -3.078 -2.618 0.176 1.00 95.56 79 THR A N 1
ATOM 596 C CA . THR A 1 79 ? -2.573 -3.641 1.101 1.00 95.56 79 THR A CA 1
ATOM 597 C C . THR A 1 79 ? -2.505 -3.101 2.527 1.00 95.56 79 THR A C 1
ATOM 599 O O . THR A 1 79 ? -2.968 -3.784 3.438 1.00 95.56 79 THR A O 1
ATOM 602 N N . SER A 1 80 ? -2.019 -1.867 2.698 1.00 95.62 80 SER A N 1
ATOM 603 C CA . SER A 1 80 ? -1.987 -1.159 3.981 1.00 95.62 80 SER A CA 1
ATOM 604 C C . SER A 1 80 ? -3.390 -0.956 4.539 1.00 95.62 80 SER A C 1
ATOM 606 O O . SER A 1 80 ? -3.681 -1.414 5.641 1.00 95.62 80 SER A O 1
ATOM 608 N N . LEU A 1 81 ? -4.300 -0.399 3.734 1.00 93.50 81 LEU A N 1
ATOM 609 C CA . LEU A 1 81 ? -5.689 -0.177 4.123 1.00 93.50 81 LEU A CA 1
ATOM 610 C C . LEU A 1 81 ? -6.374 -1.473 4.578 1.00 93.50 81 LEU A C 1
ATOM 612 O O . LEU A 1 81 ? -6.931 -1.531 5.672 1.00 93.50 81 LEU A O 1
ATOM 616 N N . ASN A 1 82 ? -6.296 -2.536 3.773 1.00 93.44 82 ASN A N 1
ATOM 617 C CA . ASN A 1 82 ? -6.918 -3.817 4.106 1.00 93.44 82 ASN A CA 1
ATOM 618 C C . ASN A 1 82 ? -6.355 -4.409 5.399 1.00 93.44 82 ASN A C 1
ATOM 620 O O . ASN A 1 82 ? -7.121 -4.914 6.220 1.00 93.44 82 ASN A O 1
ATOM 624 N N . ARG A 1 83 ? -5.033 -4.330 5.594 1.00 94.62 83 ARG A N 1
ATOM 625 C CA . ARG A 1 83 ? -4.379 -4.864 6.790 1.00 94.62 83 ARG A CA 1
ATOM 626 C C . ARG A 1 83 ? -4.745 -4.064 8.041 1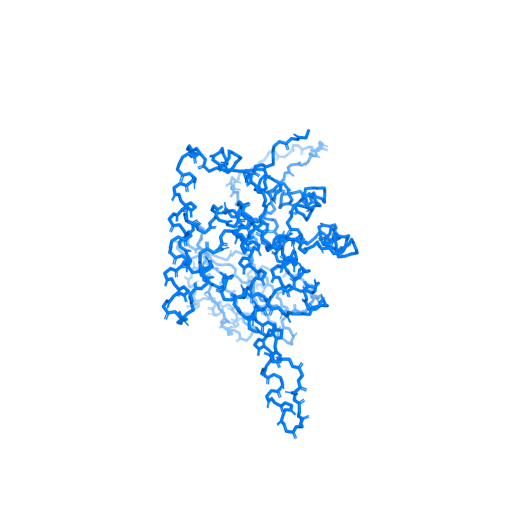.00 94.62 83 ARG A C 1
ATOM 628 O O . ARG A 1 83 ? -5.038 -4.663 9.073 1.00 94.62 83 ARG A O 1
ATOM 635 N N . SER A 1 84 ? -4.814 -2.737 7.946 1.00 91.94 84 SER A N 1
ATOM 636 C CA . SER A 1 84 ? -5.282 -1.885 9.043 1.00 91.94 84 SER A CA 1
ATOM 637 C C . SER A 1 84 ? -6.745 -2.142 9.401 1.00 91.94 84 SER A C 1
ATOM 639 O O . SER A 1 84 ? -7.074 -2.258 10.579 1.00 91.94 84 SER A O 1
ATOM 641 N N . LEU A 1 85 ? -7.630 -2.281 8.408 1.00 89.25 85 LEU A N 1
ATOM 642 C CA . LEU A 1 85 ? -9.043 -2.590 8.647 1.00 89.25 85 LEU A CA 1
ATOM 643 C C . LEU A 1 85 ? -9.228 -3.974 9.283 1.00 89.25 85 LEU A C 1
ATOM 645 O O . LEU A 1 85 ? -10.080 -4.143 10.155 1.00 89.25 85 LEU A O 1
ATOM 649 N N . GLU A 1 86 ? -8.441 -4.967 8.866 1.00 89.88 86 GLU A N 1
ATOM 650 C CA . GLU A 1 86 ? -8.435 -6.300 9.474 1.00 89.88 86 GLU A CA 1
ATOM 651 C C . GLU A 1 86 ? -8.023 -6.242 10.951 1.00 89.88 86 GLU A C 1
ATOM 653 O O . GLU A 1 86 ? -8.728 -6.793 11.801 1.00 89.88 86 GLU A O 1
ATOM 658 N N . LEU A 1 87 ? -6.944 -5.517 11.263 1.00 87.81 87 LEU A N 1
ATOM 659 C CA . LEU A 1 87 ? -6.486 -5.301 12.635 1.00 87.81 87 LEU A CA 1
ATOM 660 C C . LEU A 1 87 ? -7.577 -4.642 13.495 1.00 87.81 87 LEU A C 1
ATOM 662 O O . LEU A 1 87 ? -7.942 -5.175 14.541 1.00 87.81 87 LEU A O 1
ATOM 666 N N . MET A 1 88 ? -8.194 -3.561 13.008 1.00 84.12 88 MET A N 1
ATOM 667 C CA . MET A 1 88 ? -9.277 -2.861 13.715 1.00 84.12 88 MET A CA 1
ATOM 668 C C . MET A 1 88 ? -10.516 -3.736 13.951 1.00 84.12 88 MET A C 1
ATOM 670 O O . MET A 1 88 ? -11.170 -3.639 14.995 1.00 84.12 88 MET A O 1
ATOM 674 N N . ARG A 1 89 ? -10.850 -4.627 13.009 1.00 81.88 89 ARG A N 1
ATOM 675 C CA . ARG A 1 89 ? -11.942 -5.601 13.182 1.00 81.88 89 ARG A CA 1
ATOM 676 C C . ARG A 1 89 ? -11.597 -6.652 14.236 1.00 81.88 89 ARG A C 1
ATOM 678 O O . ARG A 1 89 ? -12.459 -6.989 15.051 1.00 81.88 89 ARG A O 1
ATOM 685 N N . SER A 1 90 ? -10.361 -7.152 14.230 1.00 79.19 90 SER A N 1
ATOM 686 C CA . SER A 1 90 ? -9.866 -8.115 15.218 1.00 79.19 90 SER A CA 1
ATOM 687 C C . SER A 1 90 ? -9.884 -7.526 16.628 1.00 79.19 90 SER A C 1
ATOM 689 O O . SER A 1 90 ? -10.448 -8.142 17.535 1.00 79.19 90 SER A O 1
ATOM 691 N N . ASP A 1 91 ? -9.373 -6.306 16.798 1.00 75.75 91 ASP A N 1
ATOM 692 C CA . ASP A 1 91 ? -9.341 -5.609 18.086 1.00 75.75 91 ASP A CA 1
ATOM 693 C C . ASP A 1 91 ? -10.744 -5.327 18.612 1.00 75.75 91 ASP A C 1
ATOM 695 O O . ASP A 1 91 ? -11.031 -5.587 19.778 1.00 75.75 91 ASP A O 1
ATOM 699 N N . ARG A 1 92 ? -11.673 -4.896 17.750 1.00 70.44 92 ARG A N 1
ATOM 700 C CA . ARG A 1 92 ? -13.083 -4.732 18.135 1.00 70.44 92 ARG A CA 1
ATOM 701 C C . ARG A 1 92 ? -13.709 -6.054 18.567 1.00 70.44 92 ARG A C 1
ATOM 703 O O . ARG A 1 92 ? -14.412 -6.098 19.570 1.00 70.44 92 ARG A O 1
ATOM 710 N N . SER A 1 93 ? -13.463 -7.136 17.832 1.00 69.56 93 SER A N 1
ATOM 711 C CA . SER A 1 93 ? -13.976 -8.467 18.172 1.00 69.56 93 SER A CA 1
ATOM 712 C C . SER A 1 93 ? -13.399 -8.974 19.498 1.00 69.56 93 SER A C 1
ATOM 714 O O . SER A 1 93 ? -14.123 -9.547 20.312 1.00 69.56 93 SER A O 1
ATOM 716 N N . ARG A 1 94 ? -12.108 -8.727 19.741 1.00 71.06 94 ARG A N 1
ATOM 717 C CA . ARG A 1 94 ? -11.425 -9.032 20.998 1.00 71.06 94 ARG A CA 1
ATOM 718 C C . ARG A 1 94 ? -12.001 -8.213 22.149 1.00 71.06 94 ARG A C 1
ATOM 720 O O . ARG A 1 94 ? -12.393 -8.801 23.148 1.00 71.06 94 ARG A O 1
ATOM 727 N N . HIS A 1 95 ? -12.155 -6.905 21.975 1.00 65.88 95 HIS A N 1
ATOM 728 C CA . HIS A 1 95 ? -12.763 -6.037 22.973 1.00 65.88 95 HIS A CA 1
ATOM 729 C C . HIS A 1 95 ? -14.223 -6.387 23.248 1.00 65.88 95 HIS A C 1
ATOM 731 O O . HIS A 1 95 ? -14.611 -6.347 24.397 1.00 65.88 95 HIS A O 1
ATOM 737 N N . LEU A 1 96 ? -15.026 -6.804 22.266 1.00 63.22 96 LEU A N 1
ATOM 738 C CA . LEU A 1 96 ? -16.394 -7.282 22.518 1.00 63.22 96 LEU A CA 1
ATOM 739 C C . LEU A 1 96 ? -16.426 -8.589 23.326 1.00 63.22 96 LEU A C 1
ATOM 741 O O . LEU A 1 96 ? -17.337 -8.784 24.125 1.00 63.22 96 LEU A O 1
ATOM 745 N N . ARG A 1 97 ? -15.430 -9.471 23.152 1.00 60.84 97 ARG A N 1
ATOM 746 C CA . ARG A 1 97 ? -15.255 -10.666 23.997 1.00 60.84 97 ARG A CA 1
ATOM 747 C C . ARG A 1 97 ? -14.758 -10.316 25.402 1.00 60.84 97 ARG A C 1
ATOM 749 O O . ARG A 1 97 ? -15.139 -10.978 26.358 1.00 60.84 97 ARG A O 1
ATOM 756 N N . GLU A 1 98 ? -13.919 -9.291 25.518 1.00 63.06 98 GLU A N 1
ATOM 757 C CA . GLU A 1 98 ? -13.345 -8.820 26.785 1.00 63.06 98 GLU A CA 1
ATOM 758 C C . GLU A 1 98 ? -14.280 -7.851 27.539 1.00 63.06 98 GLU A C 1
ATOM 760 O O . GLU A 1 98 ? -14.201 -7.755 28.759 1.00 63.06 98 GLU A O 1
ATOM 765 N N . ALA A 1 99 ? -15.239 -7.207 26.862 1.00 56.78 99 ALA A N 1
ATOM 766 C CA . ALA A 1 99 ? -16.217 -6.251 27.398 1.00 56.78 99 ALA A CA 1
ATOM 767 C C . ALA A 1 99 ? -17.372 -6.909 28.184 1.00 56.78 99 ALA A C 1
ATOM 769 O O . ALA A 1 99 ? -18.467 -6.359 28.288 1.00 56.78 99 ALA A O 1
ATOM 770 N N . GLN A 1 100 ? -17.092 -8.046 28.828 1.00 54.56 100 GLN A N 1
ATOM 771 C CA . GLN A 1 100 ? -17.606 -8.310 30.176 1.00 54.56 100 GLN A CA 1
ATOM 772 C C . GLN A 1 100 ? -16.817 -7.534 31.259 1.00 54.56 100 GLN A C 1
ATOM 774 O O . GLN A 1 100 ? -17.163 -7.609 32.434 1.00 54.56 100 GLN A O 1
ATOM 779 N N . ALA A 1 101 ? -15.817 -6.724 30.882 1.00 45.31 101 ALA A N 1
ATOM 780 C CA . ALA A 1 101 ? -15.144 -5.755 31.740 1.00 45.31 101 ALA A CA 1
ATOM 781 C C . ALA A 1 101 ? -15.125 -4.340 31.110 1.00 45.31 101 ALA A C 1
ATOM 783 O O . ALA A 1 101 ? -14.469 -4.061 30.113 1.00 45.31 101 ALA A O 1
ATOM 784 N N . VAL A 1 102 ? -15.932 -3.490 31.738 1.00 49.22 102 VAL A N 1
ATOM 785 C CA . VAL A 1 102 ? -16.128 -2.028 31.732 1.00 49.22 102 VAL A CA 1
ATOM 786 C C . VAL A 1 102 ? -15.047 -1.091 31.118 1.00 49.22 102 VAL A C 1
ATOM 788 O O . VAL A 1 102 ? -13.872 -1.143 31.462 1.00 49.22 102 VAL A O 1
ATOM 791 N N . ILE A 1 103 ? -15.589 -0.108 30.368 1.00 51.56 103 ILE A N 1
ATOM 792 C CA . ILE A 1 103 ? -15.119 1.230 29.918 1.00 51.56 103 ILE A CA 1
ATOM 793 C C . ILE A 1 103 ? -14.178 1.332 28.704 1.00 51.56 103 ILE A C 1
ATOM 795 O O . ILE A 1 103 ? -13.009 0.962 28.732 1.00 51.56 103 ILE A O 1
ATOM 799 N N . ARG A 1 104 ? -14.660 2.078 27.697 1.00 48.66 104 ARG A N 1
ATOM 800 C CA . ARG A 1 104 ? -13.832 2.991 26.899 1.00 48.66 104 ARG A CA 1
ATOM 801 C C . ARG A 1 104 ? -14.603 4.296 26.657 1.00 48.66 104 ARG A C 1
ATOM 803 O O . ARG A 1 104 ? -15.454 4.359 25.782 1.00 48.66 104 ARG A O 1
ATOM 810 N N . GLN A 1 105 ? -14.315 5.321 27.456 1.00 51.59 105 GLN A N 1
ATOM 811 C CA . GLN A 1 105 ? -14.745 6.706 27.235 1.00 51.59 105 GLN A CA 1
ATOM 812 C C . GLN A 1 105 ? -13.493 7.577 27.283 1.00 51.59 105 GLN A C 1
ATOM 814 O O . GLN A 1 105 ? -12.996 7.833 28.375 1.00 51.59 105 GLN A O 1
ATOM 819 N N . GLN A 1 106 ? -12.964 7.961 26.114 1.00 41.94 106 GLN A N 1
ATOM 820 C CA . GLN A 1 106 ? -12.015 9.084 25.977 1.00 41.94 106 GLN A CA 1
ATOM 821 C C . GLN A 1 106 ? -11.697 9.525 24.527 1.00 41.94 106 GLN A C 1
ATOM 823 O O . GLN A 1 106 ? -10.900 10.437 24.357 1.00 41.94 106 GLN A O 1
ATOM 828 N N . HIS A 1 107 ? -12.324 8.969 23.481 1.00 42.38 107 HIS A N 1
ATOM 829 C CA . HIS A 1 107 ? -11.984 9.277 22.077 1.00 42.38 107 HIS A CA 1
ATOM 830 C C . HIS A 1 107 ? -13.219 9.619 21.229 1.00 42.38 107 HIS A C 1
ATOM 832 O O . HIS A 1 107 ? -13.504 8.910 20.280 1.00 42.38 107 HIS A O 1
ATOM 838 N N . GLU A 1 108 ? -13.989 10.657 21.561 1.00 45.19 108 GLU A N 1
ATOM 839 C CA . GLU A 1 108 ? -15.168 11.024 20.741 1.00 45.19 108 GLU A CA 1
ATOM 840 C C . GLU A 1 108 ? -14.938 12.261 19.849 1.00 45.19 108 GLU A C 1
ATOM 842 O O . GLU A 1 108 ? -15.603 12.401 18.831 1.00 45.19 108 GLU A O 1
ATOM 847 N N . ALA A 1 109 ? -13.957 13.127 20.147 1.00 42.94 109 ALA A N 1
ATOM 848 C CA . ALA A 1 109 ? -13.717 14.356 19.369 1.00 42.94 109 ALA A CA 1
ATOM 849 C C . ALA A 1 109 ? -12.546 14.269 18.363 1.00 42.94 109 ALA A C 1
ATOM 851 O O . ALA A 1 109 ? -12.587 14.920 17.321 1.00 42.94 109 ALA A O 1
ATOM 852 N N . GLU A 1 110 ? -11.522 13.442 18.620 1.00 48.47 110 GLU A N 1
ATOM 853 C CA . GLU A 1 110 ? -10.491 13.093 17.615 1.00 48.47 110 GLU A CA 1
ATOM 854 C C . GLU A 1 110 ? -11.020 12.108 16.552 1.00 48.47 110 GLU A C 1
ATOM 856 O O . GLU A 1 110 ? -10.379 11.881 15.524 1.00 48.47 110 GLU A O 1
ATOM 861 N N . ASP A 1 111 ? -12.212 11.554 16.787 1.00 59.34 111 ASP A N 1
ATOM 862 C CA . ASP A 1 111 ? -12.775 10.423 16.058 1.00 59.34 111 ASP A CA 1
ATOM 863 C C . ASP A 1 111 ? -13.393 10.844 14.715 1.00 59.34 111 ASP A C 1
ATOM 865 O O . ASP A 1 111 ? -13.127 10.212 13.703 1.00 59.34 111 ASP A O 1
ATOM 869 N N . GLU A 1 112 ? -14.118 11.966 14.625 1.00 60.62 112 GLU A N 1
ATOM 870 C CA . GLU A 1 112 ? -14.809 12.341 13.374 1.00 60.62 112 GLU A CA 1
ATOM 871 C C . GLU A 1 112 ? -13.852 12.643 12.209 1.00 60.62 112 GLU A C 1
ATOM 873 O O . GLU A 1 112 ? -14.080 12.213 11.078 1.00 60.62 112 GLU A O 1
ATOM 878 N N . SER A 1 113 ? -12.747 13.353 12.466 1.00 62.94 113 SER A N 1
ATOM 879 C CA . SER A 1 113 ? -11.765 13.662 11.416 1.00 62.94 113 SER A CA 1
ATOM 880 C C . SER A 1 113 ? -10.976 12.423 10.994 1.00 62.94 113 SER A C 1
ATOM 882 O O . SER A 1 113 ? -10.755 12.220 9.801 1.00 62.94 113 SER A O 1
ATOM 884 N N . ALA A 1 114 ? -10.576 11.570 11.942 1.00 65.44 114 ALA A N 1
ATOM 885 C CA . ALA A 1 114 ? -9.890 10.315 11.642 1.00 65.44 114 ALA A CA 1
ATOM 886 C C . ALA A 1 114 ? -10.813 9.322 10.909 1.00 65.44 114 ALA A C 1
ATOM 888 O O . ALA A 1 114 ? -10.400 8.707 9.925 1.00 65.44 114 ALA A O 1
ATOM 889 N N . GLN A 1 115 ? -12.084 9.236 11.312 1.00 69.81 115 GLN A N 1
ATOM 890 C CA . GLN A 1 115 ? -13.112 8.437 10.646 1.00 69.81 115 GLN A CA 1
ATOM 891 C C . GLN A 1 115 ? -13.384 8.932 9.226 1.00 69.81 115 GLN A C 1
ATOM 893 O O . GLN A 1 115 ? -13.397 8.125 8.299 1.00 69.81 115 GLN A O 1
ATOM 898 N N . LEU A 1 116 ? -13.540 10.245 9.017 1.00 73.31 116 LEU A N 1
ATOM 899 C CA . LEU A 1 116 ? -13.712 10.820 7.680 1.00 73.31 116 LEU A CA 1
ATOM 900 C C . LEU A 1 116 ? -12.516 10.493 6.777 1.00 73.31 116 LEU A C 1
ATOM 902 O O . LEU A 1 116 ? -12.682 10.117 5.619 1.00 73.31 116 LEU A O 1
ATOM 906 N N . ILE A 1 117 ? -11.304 10.598 7.313 1.00 73.88 117 ILE A N 1
ATOM 907 C CA . ILE A 1 117 ? -10.069 10.279 6.599 1.00 73.88 117 ILE A CA 1
ATOM 908 C C . ILE A 1 117 ? -10.007 8.792 6.213 1.00 73.88 117 ILE A C 1
ATOM 910 O O . ILE A 1 117 ? -9.724 8.479 5.056 1.00 73.88 117 ILE A O 1
ATOM 914 N N . ALA A 1 118 ? -10.311 7.879 7.139 1.00 75.38 118 ALA A N 1
ATOM 915 C CA . ALA A 1 118 ? -10.348 6.444 6.857 1.00 75.38 118 ALA A CA 1
ATOM 916 C C . ALA A 1 118 ? -11.419 6.099 5.805 1.00 75.38 118 ALA A C 1
ATOM 918 O O . ALA A 1 118 ? -11.175 5.299 4.900 1.00 75.38 118 ALA A O 1
ATOM 919 N N . ARG A 1 119 ? -12.574 6.774 5.848 1.00 82.38 119 ARG A N 1
ATOM 920 C CA . ARG A 1 119 ? -13.628 6.646 4.831 1.00 82.38 119 ARG A CA 1
ATOM 921 C C . ARG A 1 119 ? -13.179 7.112 3.450 1.00 82.38 119 ARG A C 1
ATOM 923 O O . ARG A 1 119 ? -13.584 6.514 2.457 1.00 82.38 119 ARG A O 1
ATOM 930 N N . VAL A 1 120 ? -12.337 8.145 3.359 1.00 86.88 120 VAL A N 1
ATOM 931 C CA . VAL A 1 120 ? -11.743 8.571 2.079 1.00 86.88 120 VAL A CA 1
ATOM 932 C C . VAL A 1 120 ? -10.837 7.478 1.514 1.00 86.88 120 VAL A C 1
ATOM 934 O O . VAL A 1 120 ? -10.934 7.187 0.323 1.00 86.88 120 VAL A O 1
ATOM 937 N N . ASP A 1 121 ? -9.999 6.849 2.344 1.00 87.75 121 ASP A N 1
ATOM 938 C CA . ASP A 1 121 ? -9.149 5.729 1.918 1.00 87.75 121 ASP A CA 1
ATOM 939 C C . ASP A 1 121 ? -9.997 4.529 1.437 1.00 87.75 121 ASP A C 1
ATOM 941 O O . ASP A 1 121 ? -9.726 3.964 0.375 1.00 87.75 121 ASP A O 1
ATOM 945 N N . GLU A 1 122 ? -11.082 4.191 2.144 1.00 89.12 122 GLU A N 1
ATOM 946 C CA . GLU A 1 122 ? -12.041 3.164 1.707 1.00 89.12 122 GLU A CA 1
ATOM 947 C C . GLU A 1 122 ? -12.766 3.524 0.405 1.00 89.12 122 GLU A C 1
ATOM 949 O O . GLU A 1 122 ? -12.907 2.682 -0.486 1.00 89.12 122 GLU A O 1
ATOM 954 N N . ALA A 1 123 ? -13.229 4.767 0.263 1.00 91.00 123 ALA A N 1
ATOM 955 C CA . ALA A 1 123 ? -13.902 5.235 -0.944 1.00 91.00 123 ALA A CA 1
ATOM 956 C C . ALA A 1 123 ? -12.959 5.225 -2.156 1.00 91.00 123 ALA A C 1
ATOM 958 O O . ALA A 1 123 ? -13.388 4.868 -3.258 1.00 91.00 123 ALA A O 1
ATOM 959 N N . LEU A 1 124 ? -11.682 5.565 -1.945 1.00 92.06 124 LEU A N 1
ATOM 960 C CA . LEU A 1 124 ? -10.626 5.503 -2.953 1.00 92.06 124 LEU A CA 1
ATOM 961 C C . LEU A 1 124 ? -10.421 4.079 -3.463 1.00 92.06 124 LEU A C 1
ATOM 963 O O . LEU A 1 124 ? -10.349 3.885 -4.675 1.00 92.06 124 LEU A O 1
ATOM 967 N N . GLU A 1 125 ? -10.417 3.081 -2.578 1.00 91.75 125 GLU A N 1
ATOM 968 C CA . GLU A 1 125 ? -10.238 1.682 -2.982 1.00 91.75 125 GLU A CA 1
ATOM 969 C C . GLU A 1 125 ? -11.424 1.118 -3.778 1.00 91.75 125 GLU A C 1
ATOM 971 O O . GLU A 1 125 ? -11.270 0.182 -4.559 1.00 91.75 125 GLU A O 1
ATOM 976 N N . ARG A 1 126 ? -12.612 1.718 -3.658 1.00 91.81 126 ARG A N 1
ATOM 977 C CA . ARG A 1 126 ? -13.791 1.314 -4.441 1.00 91.81 126 ARG A CA 1
ATOM 978 C C . ARG A 1 126 ? -13.845 1.960 -5.832 1.00 91.81 126 ARG A C 1
ATOM 980 O O . ARG A 1 126 ? -14.786 1.679 -6.584 1.00 91.81 126 ARG A O 1
ATOM 987 N N . LEU A 1 127 ? -12.917 2.859 -6.171 1.00 93.38 127 LEU A N 1
ATOM 988 C CA . LEU A 1 127 ? -12.837 3.444 -7.510 1.00 93.38 127 LEU A CA 1
ATOM 989 C C . LEU A 1 127 ? -12.265 2.439 -8.524 1.00 93.38 127 LEU A C 1
ATOM 991 O O . LEU A 1 127 ? -11.397 1.643 -8.174 1.00 93.38 127 LEU A O 1
ATOM 995 N N . PRO A 1 128 ? -12.661 2.528 -9.807 1.00 93.38 128 PRO A N 1
ATOM 996 C CA . PRO A 1 128 ? -11.964 1.826 -10.880 1.00 93.38 128 PRO A CA 1
ATOM 997 C C . PRO A 1 128 ? -10.482 2.214 -10.938 1.00 93.38 128 PRO A C 1
ATOM 999 O O . PRO A 1 128 ? -10.140 3.388 -10.762 1.00 93.38 128 PRO A O 1
ATOM 1002 N N . ASP A 1 129 ? -9.614 1.256 -11.271 1.00 91.31 129 ASP A N 1
ATOM 1003 C CA . ASP A 1 129 ? -8.156 1.445 -11.298 1.00 91.31 129 ASP A CA 1
ATOM 1004 C C . ASP A 1 129 ? -7.708 2.616 -12.180 1.00 91.31 129 ASP A C 1
ATOM 1006 O O . ASP A 1 129 ? -6.801 3.357 -11.805 1.00 91.31 129 ASP A O 1
ATOM 1010 N N . GLU A 1 130 ? -8.402 2.863 -13.295 1.00 92.31 130 GLU A N 1
ATOM 1011 C CA . GLU A 1 130 ? -8.133 4.002 -14.183 1.00 92.31 130 GLU A CA 1
ATOM 1012 C C . GLU A 1 130 ? -8.231 5.374 -13.495 1.00 92.31 130 GLU A C 1
ATOM 1014 O O . GLU A 1 130 ? -7.641 6.342 -13.978 1.00 92.31 130 GLU A O 1
ATOM 1019 N N . LEU A 1 131 ? -8.995 5.475 -12.403 1.00 94.19 131 LEU A N 1
ATOM 1020 C CA . LEU A 1 131 ? -9.179 6.694 -11.612 1.00 94.19 131 LEU A CA 1
ATOM 1021 C C . LEU A 1 131 ? -8.403 6.627 -10.294 1.00 94.19 131 LEU A C 1
ATOM 1023 O O . LEU A 1 131 ? -7.799 7.618 -9.884 1.00 94.19 131 LEU A O 1
ATOM 1027 N N . ARG A 1 132 ? -8.387 5.449 -9.659 1.00 95.12 132 ARG A N 1
ATOM 1028 C CA . ARG A 1 132 ? -7.697 5.190 -8.393 1.00 95.12 132 ARG A CA 1
ATOM 1029 C C . ARG A 1 132 ? -6.191 5.376 -8.518 1.00 95.12 132 ARG A C 1
ATOM 1031 O O . ARG A 1 132 ? -5.610 6.140 -7.754 1.00 95.12 132 ARG A O 1
ATOM 1038 N N . VAL A 1 133 ? -5.572 4.734 -9.515 1.00 93.88 133 VAL A N 1
ATOM 1039 C CA . VAL A 1 133 ? -4.114 4.750 -9.703 1.00 93.88 133 VAL A CA 1
ATOM 1040 C C . VAL A 1 133 ? -3.588 6.181 -9.850 1.00 93.88 133 VAL A C 1
ATOM 1042 O O . VAL A 1 133 ? -2.696 6.540 -9.084 1.00 93.88 133 VAL A O 1
ATOM 1045 N N . PRO A 1 134 ? -4.140 7.044 -10.733 1.00 94.25 134 PRO A N 1
ATOM 1046 C CA . PRO A 1 134 ? -3.685 8.427 -10.824 1.00 94.25 134 PRO A CA 1
ATOM 1047 C C . PRO A 1 134 ? -3.787 9.224 -9.524 1.00 94.25 134 PRO A C 1
ATOM 1049 O O . PRO A 1 134 ? -2.900 10.023 -9.236 1.00 94.25 134 PRO A O 1
ATOM 1052 N N . ILE A 1 135 ? -4.845 9.012 -8.737 1.00 94.75 135 ILE A N 1
ATOM 1053 C CA . ILE A 1 135 ? -5.046 9.719 -7.469 1.00 94.75 135 ILE A CA 1
ATOM 1054 C C . ILE A 1 135 ? -4.037 9.242 -6.425 1.00 94.75 135 ILE A C 1
ATOM 1056 O O . ILE A 1 135 ? -3.359 10.073 -5.823 1.00 94.75 135 ILE A O 1
ATOM 1060 N N . THR A 1 136 ? -3.894 7.928 -6.235 1.00 93.44 136 THR A N 1
ATOM 1061 C CA . THR A 1 136 ? -2.936 7.362 -5.278 1.00 93.44 136 THR A CA 1
ATOM 1062 C C . THR A 1 136 ? -1.511 7.788 -5.613 1.00 93.44 136 THR A C 1
ATOM 1064 O O . THR A 1 136 ? -0.792 8.300 -4.759 1.00 93.44 136 THR A O 1
ATOM 1067 N N . GLU A 1 137 ? -1.114 7.645 -6.874 1.00 92.25 137 GLU A N 1
ATOM 1068 C CA . GLU A 1 137 ? 0.245 7.943 -7.316 1.00 92.25 137 GLU A CA 1
ATOM 1069 C C . GLU A 1 137 ? 0.573 9.440 -7.211 1.00 92.25 137 GLU A C 1
ATOM 1071 O O . GLU A 1 137 ? 1.667 9.809 -6.781 1.00 92.25 137 GLU A O 1
ATOM 1076 N N . HIS A 1 138 ? -0.380 10.315 -7.544 1.00 92.88 138 HIS A N 1
ATOM 1077 C CA . HIS A 1 138 ? -0.175 11.759 -7.465 1.00 92.88 138 HIS A CA 1
ATOM 1078 C C . HIS A 1 138 ? -0.210 12.286 -6.026 1.00 92.88 138 HIS A C 1
ATOM 1080 O O . HIS A 1 138 ? 0.727 12.952 -5.589 1.00 92.88 138 HIS A O 1
ATOM 1086 N N . PHE A 1 139 ? -1.279 11.998 -5.279 1.00 91.06 139 PHE A N 1
ATOM 1087 C CA . PHE A 1 139 ? -1.506 12.613 -3.970 1.00 91.06 139 PHE A CA 1
ATOM 1088 C C . PHE A 1 139 ? -0.814 11.872 -2.827 1.00 91.06 139 PHE A C 1
ATOM 1090 O O . PHE A 1 139 ? -0.347 12.512 -1.885 1.00 91.06 139 PHE A O 1
ATOM 1097 N N . LEU A 1 140 ? -0.741 10.538 -2.893 1.00 89.62 140 LEU A N 1
ATOM 1098 C CA . LEU A 1 140 ? -0.230 9.724 -1.785 1.00 89.62 140 LEU A CA 1
ATOM 1099 C C . LEU A 1 140 ? 1.239 9.342 -1.978 1.00 89.62 140 LEU A C 1
ATOM 1101 O O . LEU A 1 140 ? 1.996 9.347 -1.010 1.00 89.62 140 LEU A O 1
ATOM 1105 N N . CYS A 1 141 ? 1.657 9.066 -3.216 1.00 88.19 141 CYS A N 1
ATOM 1106 C CA . CYS A 1 141 ? 3.057 8.781 -3.553 1.00 88.19 141 CYS A CA 1
ATOM 1107 C C . CYS A 1 141 ? 3.840 10.027 -4.012 1.00 88.19 141 CYS A C 1
ATOM 1109 O O . CYS A 1 141 ? 5.054 9.951 -4.184 1.00 88.19 141 CYS A O 1
ATOM 1111 N N . GLY A 1 142 ? 3.175 11.176 -4.196 1.00 88.38 142 GLY A N 1
ATOM 1112 C CA . GLY A 1 142 ? 3.822 12.459 -4.494 1.00 88.38 142 GLY A CA 1
ATOM 1113 C C . GLY A 1 142 ? 4.365 12.602 -5.919 1.00 88.38 142 GLY A C 1
ATOM 1114 O O . GLY A 1 142 ? 5.192 13.479 -6.167 1.00 88.38 142 GLY A O 1
ATOM 1115 N N . ARG A 1 143 ? 3.935 11.757 -6.864 1.00 87.44 143 ARG A N 1
ATOM 1116 C CA . ARG A 1 143 ? 4.395 11.823 -8.259 1.00 87.44 143 ARG A CA 1
ATOM 1117 C C . ARG A 1 143 ? 3.784 13.009 -8.985 1.00 87.44 143 ARG A C 1
ATOM 1119 O O . ARG A 1 143 ? 2.617 13.351 -8.792 1.00 87.44 143 ARG A O 1
ATOM 1126 N N . THR A 1 144 ? 4.531 13.605 -9.903 1.00 91.44 144 THR A N 1
ATOM 1127 C CA . THR A 1 144 ? 3.982 14.647 -10.775 1.00 91.44 144 THR A CA 1
ATOM 1128 C C . THR A 1 144 ? 3.061 14.045 -11.842 1.00 91.44 144 THR A C 1
ATOM 1130 O O . THR A 1 144 ? 3.219 12.895 -12.258 1.00 91.44 144 THR A O 1
ATOM 1133 N N . GLN A 1 145 ? 2.105 14.832 -12.344 1.00 91.56 145 GLN A N 1
ATOM 1134 C CA . GLN A 1 145 ? 1.232 14.385 -13.439 1.00 91.56 145 GLN A CA 1
ATOM 1135 C C . GLN A 1 145 ? 2.024 14.059 -14.715 1.00 91.56 145 GLN A C 1
ATOM 1137 O O . GLN A 1 145 ? 1.620 13.185 -15.476 1.00 91.56 145 GLN A O 1
ATOM 1142 N N . THR A 1 146 ? 3.160 14.728 -14.931 1.00 90.88 146 THR A N 1
ATOM 1143 C CA . THR A 1 146 ? 4.070 14.477 -16.056 1.00 90.88 146 THR A CA 1
ATOM 1144 C C . THR A 1 146 ? 4.751 13.113 -15.942 1.00 90.88 146 THR A C 1
ATOM 1146 O O . THR A 1 146 ? 4.735 12.344 -16.901 1.00 90.88 146 THR A O 1
ATOM 1149 N N . GLU A 1 147 ? 5.299 12.771 -14.771 1.00 87.56 147 GLU A N 1
ATOM 1150 C CA . GLU A 1 147 ? 5.895 11.447 -14.522 1.00 87.56 147 GLU A CA 1
ATOM 1151 C C . GLU A 1 147 ? 4.853 10.334 -14.642 1.00 87.56 147 GLU A C 1
ATOM 1153 O O . GLU A 1 147 ? 5.113 9.284 -15.230 1.00 87.56 147 GLU A O 1
ATOM 1158 N N . LEU A 1 148 ? 3.651 10.581 -14.119 1.00 88.81 148 LEU A N 1
ATOM 1159 C CA . LEU A 1 148 ? 2.533 9.652 -14.189 1.00 88.81 148 LEU A CA 1
ATOM 1160 C C . LEU A 1 148 ? 2.064 9.427 -15.635 1.00 88.81 148 LEU A C 1
ATOM 1162 O O . LEU A 1 148 ? 1.808 8.293 -16.028 1.00 88.81 148 LEU A O 1
ATOM 1166 N N . ALA A 1 149 ? 1.998 10.486 -16.444 1.00 88.31 149 ALA A N 1
ATOM 1167 C CA . ALA A 1 149 ? 1.645 10.407 -17.860 1.00 88.31 149 ALA A CA 1
ATOM 1168 C C . ALA A 1 149 ? 2.653 9.557 -18.644 1.00 88.31 149 ALA A C 1
ATOM 1170 O O . ALA A 1 149 ? 2.258 8.623 -19.344 1.00 88.31 149 ALA A O 1
ATOM 1171 N N . ALA A 1 150 ? 3.949 9.823 -18.444 1.00 86.19 150 ALA A N 1
ATOM 1172 C CA . ALA A 1 150 ? 5.025 9.046 -19.049 1.00 86.19 150 ALA A CA 1
ATOM 1173 C C . ALA A 1 150 ? 4.948 7.565 -18.650 1.00 86.19 150 ALA A C 1
ATOM 1175 O O . ALA A 1 150 ? 5.065 6.687 -19.501 1.00 86.19 150 ALA A O 1
ATOM 1176 N N . ALA A 1 151 ? 4.699 7.280 -17.371 1.00 83.00 151 ALA A N 1
ATOM 1177 C CA . ALA A 1 151 ? 4.664 5.911 -16.879 1.00 83.00 151 ALA A CA 1
ATOM 1178 C C . ALA A 1 151 ? 3.417 5.124 -17.320 1.00 83.00 151 ALA A C 1
ATOM 1180 O O . ALA A 1 151 ? 3.493 3.911 -17.486 1.00 83.00 151 ALA A O 1
ATOM 1181 N N . LEU A 1 152 ? 2.284 5.801 -17.527 1.00 84.06 152 LEU A N 1
ATOM 1182 C CA . LEU A 1 152 ? 1.042 5.191 -18.013 1.00 84.06 152 LEU A CA 1
ATOM 1183 C C . LEU A 1 152 ? 0.945 5.139 -19.548 1.00 84.06 152 LEU A C 1
ATOM 1185 O O . LEU A 1 152 ? -0.029 4.597 -20.066 1.00 84.06 152 LEU A O 1
ATOM 1189 N N . GLY A 1 153 ? 1.900 5.723 -20.279 1.00 86.00 153 GLY A N 1
ATOM 1190 C CA . GLY A 1 153 ? 1.864 5.787 -21.744 1.00 86.00 153 GLY A CA 1
ATOM 1191 C C . GLY A 1 153 ? 0.729 6.660 -22.295 1.00 86.00 153 GLY A C 1
ATOM 1192 O O . GLY A 1 153 ? 0.208 6.389 -23.375 1.00 86.00 153 GLY A O 1
ATOM 1193 N N . VAL A 1 154 ? 0.316 7.694 -21.554 1.00 91.00 154 VAL A N 1
ATOM 1194 C CA . VAL A 1 154 ? -0.751 8.632 -21.950 1.00 91.00 154 VAL A CA 1
ATOM 1195 C C . VAL A 1 154 ? -0.253 10.076 -21.891 1.00 91.00 154 VAL A C 1
ATOM 1197 O O . VAL A 1 154 ? 0.809 10.359 -21.347 1.00 91.00 154 VAL A O 1
ATOM 1200 N N . ASN A 1 155 ? -1.019 11.025 -22.431 1.00 91.75 155 ASN A N 1
ATOM 1201 C CA . ASN A 1 155 ? -0.695 12.445 -22.286 1.00 91.75 155 ASN A CA 1
ATOM 1202 C C . ASN A 1 155 ? -1.081 12.986 -20.892 1.00 91.75 155 ASN A C 1
ATOM 1204 O O . ASN A 1 155 ? -1.967 12.460 -20.211 1.00 91.75 155 ASN A O 1
ATOM 1208 N N . GLN A 1 156 ? -0.431 14.078 -20.477 1.00 93.88 156 GLN A N 1
ATOM 1209 C CA . GLN A 1 156 ? -0.685 14.719 -19.181 1.00 93.88 156 GLN A CA 1
ATOM 1210 C C . GLN A 1 156 ? -2.147 15.163 -19.022 1.00 93.88 156 GLN A C 1
ATOM 1212 O O . GLN A 1 156 ? -2.721 15.003 -17.949 1.00 93.88 156 GLN A O 1
ATOM 1217 N N . SER A 1 157 ? -2.790 15.637 -20.094 1.00 91.69 157 SER A N 1
ATOM 1218 C CA . SER A 1 157 ? -4.205 16.031 -20.061 1.00 91.69 157 SER A CA 1
ATOM 1219 C C . SER A 1 157 ? -5.148 14.855 -19.774 1.00 91.69 157 SER A C 1
ATOM 1221 O O . SER A 1 157 ? -6.162 15.029 -19.099 1.00 91.69 157 SER A O 1
ATOM 1223 N N . THR A 1 158 ? -4.812 13.634 -20.205 1.00 92.12 158 THR A N 1
ATOM 1224 C CA . THR A 1 158 ? -5.567 12.423 -19.844 1.00 92.12 158 THR A CA 1
ATOM 1225 C C . THR A 1 158 ? -5.407 12.092 -18.366 1.00 92.12 158 THR A C 1
ATOM 1227 O O . THR A 1 158 ? -6.393 11.722 -17.730 1.00 92.12 158 THR A O 1
ATOM 1230 N N . VAL A 1 159 ? -4.203 12.248 -17.805 1.00 92.88 159 VAL A N 1
ATOM 1231 C CA . VAL A 1 159 ? -3.966 12.079 -16.362 1.00 92.88 159 VAL A CA 1
ATOM 1232 C C . VAL A 1 159 ? -4.778 13.092 -15.564 1.00 92.88 159 VAL A C 1
ATOM 1234 O O . VAL A 1 159 ? -5.515 12.695 -14.665 1.00 92.88 159 VAL A O 1
ATOM 1237 N N . GLN A 1 160 ? -4.713 14.372 -15.937 1.00 92.62 160 GLN A N 1
ATOM 1238 C CA . GLN A 1 160 ? -5.489 15.432 -15.297 1.00 92.62 160 GLN A CA 1
ATOM 1239 C C . GLN A 1 160 ? -6.990 15.114 -15.323 1.00 92.62 160 GLN A C 1
ATOM 1241 O O . GLN A 1 160 ? -7.633 15.094 -14.276 1.00 92.62 160 GLN A O 1
ATOM 1246 N N . ARG A 1 161 ? -7.537 14.757 -16.492 1.00 94.62 161 ARG A N 1
ATOM 1247 C CA . ARG A 1 161 ? -8.955 14.396 -16.635 1.00 94.62 161 ARG A CA 1
ATOM 1248 C C . ARG A 1 161 ? -9.342 13.177 -15.791 1.00 94.62 161 ARG A C 1
ATOM 1250 O O . ARG A 1 161 ? -10.444 13.134 -15.248 1.00 94.62 161 ARG A O 1
ATOM 1257 N N . ARG A 1 162 ? -8.467 12.169 -15.683 1.00 95.81 162 ARG A N 1
ATOM 1258 C CA . ARG A 1 162 ? -8.690 10.993 -14.821 1.00 95.81 162 ARG A CA 1
ATOM 1259 C C . ARG A 1 162 ? -8.706 11.380 -13.344 1.00 95.81 162 ARG A C 1
ATOM 1261 O O . ARG A 1 162 ? -9.593 10.924 -12.629 1.00 95.81 162 ARG A O 1
ATOM 1268 N N . ILE A 1 163 ? -7.791 12.249 -12.911 1.00 95.25 163 ILE A N 1
ATOM 1269 C CA . ILE A 1 163 ? -7.770 12.785 -11.546 1.00 95.25 163 ILE A CA 1
ATOM 1270 C C . ILE A 1 163 ? -9.061 13.560 -11.264 1.00 95.25 163 ILE A C 1
ATOM 1272 O O . ILE A 1 163 ? -9.760 13.234 -10.312 1.00 95.25 163 ILE A O 1
ATOM 1276 N N . GLU A 1 164 ? -9.435 14.520 -12.110 1.00 92.31 164 GLU A N 1
ATOM 1277 C CA . GLU A 1 164 ? -10.661 15.316 -11.946 1.00 92.31 164 GLU A CA 1
ATOM 1278 C C . GLU A 1 164 ? -11.915 14.432 -11.870 1.00 92.31 164 GLU A C 1
ATOM 1280 O O . GLU A 1 164 ? -12.736 14.585 -10.962 1.00 92.31 164 GLU A O 1
ATOM 1285 N N . LYS A 1 165 ? -12.031 13.447 -12.772 1.00 92.94 165 LYS A N 1
ATOM 1286 C CA . LYS A 1 165 ? -13.138 12.482 -12.770 1.00 92.94 165 LYS A CA 1
ATOM 1287 C C . LYS A 1 165 ? -13.148 11.620 -11.506 1.00 92.94 165 LYS A C 1
ATOM 1289 O O . LYS A 1 165 ? -14.214 11.389 -10.941 1.00 92.94 165 LYS A O 1
ATOM 1294 N N . GLY A 1 166 ? -1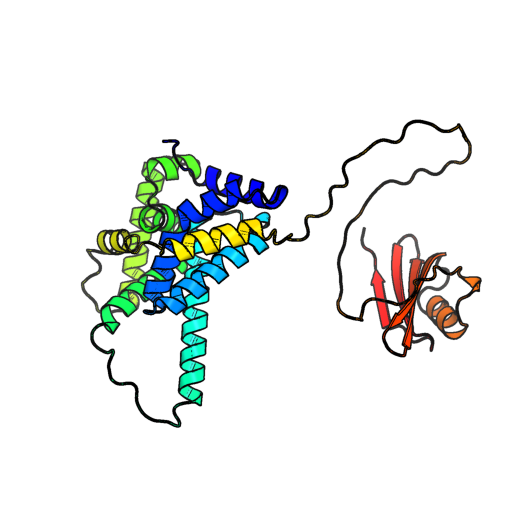1.989 11.147 -11.055 1.00 93.88 166 GLY A N 1
ATOM 1295 C CA . GLY A 1 166 ? -11.881 10.352 -9.834 1.00 93.88 166 GLY A CA 1
ATOM 1296 C C . GLY A 1 166 ? -12.227 11.154 -8.577 1.00 93.88 166 GLY A C 1
ATOM 1297 O O . GLY A 1 166 ? -12.951 10.652 -7.726 1.00 93.88 166 GLY A O 1
ATOM 1298 N N . LEU A 1 167 ? -11.809 12.421 -8.488 1.00 92.12 167 LEU A N 1
ATOM 1299 C CA . LEU A 1 167 ? -12.166 13.320 -7.383 1.00 92.12 167 LEU A CA 1
ATOM 1300 C C . LEU A 1 167 ? -13.676 13.602 -7.340 1.00 92.12 167 LEU A C 1
ATOM 1302 O O . LEU A 1 167 ? -14.264 13.653 -6.259 1.00 92.12 167 LEU A O 1
ATOM 1306 N N . LEU A 1 168 ? -14.315 13.761 -8.504 1.00 90.56 168 LEU A N 1
ATOM 1307 C CA . LEU A 1 168 ? -15.768 13.914 -8.597 1.00 90.56 168 LEU A CA 1
ATOM 1308 C C . LEU A 1 168 ? -16.498 12.655 -8.107 1.00 90.56 168 LEU A C 1
ATOM 1310 O O . LEU A 1 168 ? -17.454 12.757 -7.341 1.00 90.56 168 LEU A O 1
ATOM 1314 N N . GLU A 1 169 ? -16.030 11.476 -8.513 1.00 91.12 169 GLU A N 1
ATOM 1315 C CA . GLU A 1 169 ? -16.615 10.197 -8.106 1.00 91.12 169 GLU A CA 1
ATOM 1316 C C . GLU A 1 169 ? -16.404 9.911 -6.610 1.00 91.12 169 GLU A C 1
ATOM 1318 O O . GLU A 1 169 ? -17.326 9.444 -5.942 1.00 91.12 169 GLU A O 1
ATOM 1323 N N . LEU A 1 170 ? -15.237 10.257 -6.054 1.00 89.81 170 LEU A N 1
ATOM 1324 C CA . LEU A 1 170 ? -14.993 10.226 -4.608 1.00 89.81 170 LEU A CA 1
ATOM 1325 C C . LEU A 1 170 ? -15.987 11.106 -3.865 1.00 89.81 170 LEU A C 1
ATOM 1327 O O . LEU A 1 170 ? -16.619 10.657 -2.912 1.00 89.81 170 LEU A O 1
ATOM 1331 N N . ARG A 1 171 ? -16.162 12.347 -4.328 1.00 87.12 171 ARG A N 1
ATOM 1332 C CA . ARG A 1 171 ? -17.119 13.278 -3.734 1.00 87.12 171 ARG A CA 1
ATOM 1333 C C . ARG A 1 171 ? -18.541 12.716 -3.775 1.00 87.12 171 ARG A C 1
ATOM 1335 O O . ARG A 1 171 ? -19.242 12.807 -2.774 1.00 87.12 171 ARG A O 1
ATOM 1342 N N . ARG A 1 172 ? -18.958 12.115 -4.895 1.00 86.19 172 ARG A N 1
ATOM 1343 C CA . ARG A 1 172 ? -20.283 11.485 -5.028 1.00 86.19 172 ARG A CA 1
ATOM 1344 C C . ARG A 1 172 ? -20.479 10.370 -3.997 1.00 86.19 172 ARG A C 1
ATOM 1346 O O . ARG A 1 172 ? -21.482 10.370 -3.296 1.00 86.19 172 ARG A O 1
ATOM 1353 N N . ARG A 1 173 ? -19.506 9.465 -3.872 1.00 86.38 173 ARG A N 1
ATOM 1354 C CA . ARG A 1 173 ? -19.567 8.329 -2.935 1.00 86.38 173 ARG A CA 1
ATOM 1355 C C . ARG A 1 173 ? -19.591 8.774 -1.480 1.00 86.38 173 ARG A C 1
ATOM 1357 O O . ARG A 1 173 ? -20.387 8.268 -0.703 1.00 86.38 173 ARG A O 1
ATOM 1364 N N . LEU A 1 174 ? -18.764 9.755 -1.129 1.00 83.25 174 LEU A N 1
ATOM 1365 C CA . LEU A 1 174 ? -18.726 10.293 0.229 1.00 83.25 174 LEU A CA 1
ATOM 1366 C C . LEU A 1 174 ? -20.010 11.067 0.575 1.00 83.25 174 LEU A C 1
ATOM 1368 O O . LEU A 1 174 ? -20.465 10.983 1.708 1.00 83.25 174 LEU A O 1
ATOM 1372 N N . HIS A 1 175 ? -20.641 11.757 -0.386 1.00 77.56 175 HIS A N 1
ATOM 1373 C CA . HIS A 1 175 ? -21.951 12.397 -0.184 1.00 77.56 175 HIS A CA 1
ATOM 1374 C C . HIS A 1 175 ? -23.110 11.400 -0.041 1.00 77.56 175 HIS A C 1
ATOM 1376 O O . HIS A 1 175 ? -24.051 11.667 0.701 1.00 77.56 175 HIS A O 1
ATOM 1382 N N . GLU A 1 176 ? -23.077 10.266 -0.744 1.00 67.00 176 GLU A N 1
ATOM 1383 C CA . GLU A 1 176 ? -24.092 9.211 -0.582 1.00 67.00 176 GLU A CA 1
ATOM 1384 C C . GLU A 1 176 ? -24.045 8.583 0.816 1.00 67.00 176 GLU A C 1
ATOM 1386 O O . GLU A 1 176 ? -25.072 8.162 1.344 1.00 67.00 176 GLU A O 1
ATOM 1391 N N . GLU A 1 177 ? -22.868 8.577 1.439 1.00 62.09 177 GLU A N 1
ATOM 1392 C CA . GLU A 1 177 ? -22.656 8.029 2.774 1.00 62.09 177 GLU A CA 1
ATOM 1393 C C . GLU A 1 177 ? -22.693 9.094 3.899 1.00 62.09 177 GLU A C 1
ATOM 1395 O O . GLU A 1 177 ? -22.611 8.732 5.075 1.00 62.09 177 GLU A O 1
ATOM 1400 N N . GLU A 1 178 ? -22.776 10.398 3.596 1.00 53.62 178 GLU A N 1
ATOM 1401 C CA . GLU A 1 178 ? -22.716 11.486 4.589 1.00 53.62 178 GLU A CA 1
ATOM 1402 C C . GLU A 1 178 ? -23.450 12.770 4.134 1.00 53.62 178 GLU A C 1
ATOM 1404 O O . GLU A 1 178 ? -23.201 13.315 3.059 1.00 53.62 178 GLU A O 1
ATOM 1409 N N . ARG A 1 179 ? -24.294 13.346 5.006 1.00 51.88 179 ARG A N 1
ATOM 1410 C CA . ARG A 1 179 ? -24.931 14.675 4.830 1.00 51.88 179 ARG A CA 1
ATOM 1411 C C . ARG A 1 179 ? -23.952 15.854 5.057 1.00 51.88 179 ARG A C 1
ATOM 1413 O O . ARG A 1 179 ? -24.371 16.919 5.507 1.00 51.88 179 ARG A O 1
ATOM 1420 N N . SER A 1 180 ? -22.661 15.692 4.771 1.00 52.66 180 SER A N 1
ATOM 1421 C CA . SER A 1 180 ? -21.611 16.650 5.149 1.00 52.66 180 SER A CA 1
ATOM 1422 C C . SER A 1 180 ? -21.217 17.581 3.994 1.00 52.66 180 SER A C 1
ATOM 1424 O O . SER A 1 180 ? -20.873 17.148 2.895 1.00 52.66 180 SER A O 1
ATOM 1426 N N . GLN A 1 181 ? -21.233 18.893 4.248 1.00 48.62 181 GLN A N 1
ATOM 1427 C CA . GLN A 1 181 ? -20.975 19.965 3.272 1.00 48.62 181 GLN A CA 1
ATOM 1428 C C . GLN A 1 181 ? -19.476 20.275 3.032 1.00 48.62 181 GLN A C 1
ATOM 1430 O O . GLN A 1 181 ? -19.153 21.274 2.396 1.00 48.62 181 GLN A O 1
ATOM 1435 N N . SER A 1 182 ? -18.537 19.431 3.481 1.00 52.81 182 SER A N 1
ATOM 1436 C CA . SER A 1 182 ? -17.092 19.742 3.465 1.00 52.81 182 SER A CA 1
ATOM 1437 C C . SER A 1 182 ? -16.260 18.866 2.512 1.00 52.81 182 SER A C 1
ATOM 1439 O O . SER A 1 182 ? -15.177 18.402 2.849 1.00 52.81 182 SER A O 1
ATOM 1441 N N . LEU A 1 183 ? -16.751 18.630 1.287 1.00 58.06 183 LEU A N 1
ATOM 1442 C CA . LEU A 1 183 ? -16.019 17.884 0.240 1.00 58.06 183 LEU A CA 1
ATOM 1443 C C . LEU A 1 183 ? -15.389 18.787 -0.839 1.00 58.06 183 LEU A C 1
ATOM 1445 O O . LEU A 1 183 ? -14.801 18.303 -1.817 1.00 58.06 183 LEU A O 1
ATOM 1449 N N . ALA A 1 184 ? -15.488 20.111 -0.684 1.00 60.38 184 ALA A N 1
ATOM 1450 C CA . ALA A 1 184 ? -14.822 21.076 -1.563 1.00 60.38 184 ALA A CA 1
ATOM 1451 C C . ALA A 1 184 ? -13.286 21.027 -1.420 1.00 60.38 184 ALA A C 1
ATOM 1453 O O . ALA A 1 184 ? -12.571 21.248 -2.394 1.00 60.38 184 ALA A O 1
ATOM 1454 N N . SER A 1 185 ? -12.781 20.651 -0.242 1.00 74.25 185 SER A N 1
ATOM 1455 C CA . SER A 1 185 ? -11.354 20.580 0.099 1.00 74.25 185 SER A CA 1
ATOM 1456 C C . SER A 1 185 ? -10.713 19.203 -0.135 1.00 74.25 185 SER A C 1
ATOM 1458 O O . SER A 1 185 ? -9.572 19.000 0.271 1.00 74.25 185 SER A O 1
ATOM 1460 N N . LEU A 1 186 ? -11.387 18.260 -0.809 1.00 79.62 186 LEU A N 1
ATOM 1461 C CA . LEU A 1 186 ? -10.886 16.888 -1.002 1.00 79.62 186 LEU A CA 1
ATOM 1462 C C . LEU A 1 186 ? -9.453 16.813 -1.585 1.00 79.62 186 LEU A C 1
ATOM 1464 O O . LEU A 1 186 ? -8.656 16.039 -1.061 1.00 79.62 186 LEU A O 1
ATOM 1468 N N . PRO A 1 187 ? -9.053 17.628 -2.585 1.00 80.81 187 PRO A N 1
ATOM 1469 C CA . PRO A 1 187 ? -7.665 17.632 -3.059 1.00 80.81 187 PRO A CA 1
ATOM 1470 C C . PRO A 1 187 ? -6.660 18.076 -1.986 1.00 80.81 187 PRO A C 1
ATOM 1472 O O . PRO A 1 187 ? -5.568 17.522 -1.897 1.00 80.81 187 PRO A O 1
ATOM 1475 N N . LEU A 1 188 ? -7.031 19.054 -1.153 1.00 81.56 188 LEU A N 1
ATOM 1476 C CA . LEU A 1 188 ? -6.194 19.539 -0.053 1.00 81.56 188 LEU A CA 1
ATOM 1477 C C . LEU A 1 188 ? -6.083 18.492 1.063 1.00 81.56 188 LEU A C 1
ATOM 1479 O O . LEU A 1 188 ? -5.003 18.299 1.618 1.00 81.56 188 LEU A O 1
ATOM 1483 N N . LEU A 1 189 ? -7.183 17.795 1.352 1.00 82.69 189 LEU A N 1
ATOM 1484 C CA . LEU A 1 189 ? -7.225 16.684 2.296 1.00 82.69 189 LEU A CA 1
ATOM 1485 C C . LEU A 1 189 ? -6.300 15.545 1.839 1.00 82.69 189 LEU A C 1
ATOM 1487 O O . LEU A 1 189 ? -5.413 15.146 2.589 1.00 82.69 189 LEU A O 1
ATOM 1491 N N . LEU A 1 190 ? -6.434 15.100 0.584 1.00 82.19 190 LEU A N 1
ATOM 1492 C CA . LEU A 1 190 ? -5.590 14.056 -0.010 1.00 82.19 190 LEU A CA 1
ATOM 1493 C C . LEU A 1 190 ? -4.111 14.459 -0.048 1.00 82.19 190 LEU A C 1
ATOM 1495 O O . LEU A 1 190 ? -3.247 13.648 0.268 1.00 82.19 190 LEU A O 1
ATOM 1499 N N . ALA A 1 191 ? -3.798 15.719 -0.361 1.00 81.25 191 ALA A N 1
ATOM 1500 C CA . ALA A 1 191 ? -2.425 16.223 -0.288 1.00 81.25 191 ALA A CA 1
ATOM 1501 C C . ALA A 1 191 ? -1.867 16.228 1.150 1.00 81.25 191 ALA A C 1
ATOM 1503 O O . ALA A 1 191 ? -0.658 16.141 1.353 1.00 81.25 191 ALA A O 1
ATOM 1504 N N . GLY A 1 192 ? -2.732 16.322 2.162 1.00 79.12 192 GLY A N 1
ATOM 1505 C CA . GLY A 1 192 ? -2.358 16.193 3.569 1.00 79.12 192 GLY A CA 1
ATOM 1506 C C . GLY A 1 192 ? -2.007 14.764 3.990 1.00 79.12 192 GLY A C 1
ATOM 1507 O O . GLY A 1 192 ? -1.262 14.591 4.953 1.00 79.12 192 GLY A O 1
ATOM 1508 N N . PHE A 1 193 ? -2.483 13.743 3.271 1.00 75.88 193 PHE A N 1
ATOM 1509 C CA . PHE A 1 193 ? -2.332 12.337 3.666 1.00 75.88 193 PHE A CA 1
ATOM 1510 C C . PHE A 1 193 ? -0.887 11.836 3.605 1.00 75.88 193 PHE A C 1
ATOM 1512 O O . PHE A 1 193 ? -0.538 10.914 4.337 1.00 75.88 193 PHE A O 1
ATOM 1519 N N . SER A 1 194 ? -0.028 12.452 2.794 1.00 68.00 194 SER A N 1
ATOM 1520 C CA . SER A 1 194 ? 1.387 12.080 2.676 1.00 68.00 194 SER A CA 1
ATOM 1521 C C . SER A 1 194 ? 2.292 12.689 3.759 1.00 68.00 194 SER A C 1
ATOM 1523 O O . SER A 1 194 ? 3.474 12.353 3.821 1.00 68.00 194 SER A O 1
ATOM 1525 N N . LYS A 1 195 ? 1.773 13.573 4.628 1.00 72.38 195 LYS A N 1
ATOM 1526 C CA . LYS A 1 195 ? 2.597 14.368 5.561 1.00 72.38 195 LYS A CA 1
ATOM 1527 C C . LYS A 1 195 ? 3.196 13.579 6.725 1.00 72.38 195 LYS A C 1
ATOM 1529 O O . LYS A 1 195 ? 4.177 14.031 7.313 1.00 72.38 195 LYS A O 1
ATOM 1534 N N . THR A 1 196 ? 2.633 12.426 7.072 1.00 78.94 196 THR A N 1
ATOM 1535 C CA . THR A 1 196 ? 3.142 11.623 8.188 1.00 78.94 196 THR A CA 1
ATOM 1536 C C . THR A 1 196 ? 4.334 10.786 7.726 1.00 78.94 196 THR A C 1
ATOM 1538 O O . THR A 1 196 ? 4.173 9.772 7.050 1.00 78.94 196 THR A O 1
ATOM 1541 N N . ALA A 1 197 ? 5.545 11.214 8.086 1.00 86.75 197 ALA A N 1
ATOM 1542 C CA . ALA A 1 197 ? 6.769 10.492 7.756 1.00 86.75 197 ALA A CA 1
ATOM 1543 C C . ALA A 1 197 ? 6.899 9.200 8.578 1.00 86.75 197 ALA A C 1
ATOM 1545 O O . ALA A 1 197 ? 6.648 9.190 9.785 1.00 86.75 197 ALA A O 1
ATOM 1546 N N . ALA A 1 198 ? 7.327 8.120 7.923 1.00 88.38 198 ALA A N 1
ATOM 1547 C CA . ALA A 1 198 ? 7.674 6.875 8.592 1.00 88.38 198 ALA A CA 1
ATOM 1548 C C . ALA A 1 198 ? 8.942 7.071 9.447 1.00 88.38 198 ALA A C 1
ATOM 1550 O O . ALA A 1 198 ? 9.938 7.591 8.920 1.00 88.38 198 ALA A O 1
ATOM 1551 N N . PRO A 1 199 ? 8.949 6.622 10.720 1.00 91.56 199 PRO A N 1
ATOM 1552 C CA . PRO A 1 199 ? 10.135 6.675 11.567 1.00 91.56 199 PRO A CA 1
ATOM 1553 C C . PRO A 1 199 ? 11.356 6.033 10.897 1.00 91.56 199 PRO A C 1
ATOM 1555 O O . PRO A 1 199 ? 11.253 5.024 10.196 1.00 91.56 199 PRO A O 1
ATOM 1558 N N . ASP A 1 200 ? 12.539 6.601 11.120 1.00 90.38 200 ASP A N 1
ATOM 1559 C CA . ASP A 1 200 ? 13.796 6.113 10.535 1.00 90.38 200 ASP A CA 1
ATOM 1560 C C . ASP A 1 200 ? 14.100 4.671 10.951 1.00 90.38 200 ASP A C 1
ATOM 1562 O O . ASP A 1 200 ? 14.562 3.869 10.136 1.00 90.38 200 ASP A O 1
ATOM 1566 N N . THR A 1 201 ? 13.775 4.325 12.197 1.00 91.75 201 THR A N 1
ATOM 1567 C CA . THR A 1 201 ? 13.872 2.968 12.749 1.00 91.75 201 THR A CA 1
ATOM 1568 C C . THR A 1 201 ? 13.005 1.984 11.971 1.00 91.75 201 THR A C 1
ATOM 1570 O O . THR A 1 201 ? 13.495 0.928 11.565 1.00 91.75 201 THR A O 1
ATOM 1573 N N . LEU A 1 202 ? 11.753 2.356 11.683 1.00 93.12 202 LEU A N 1
ATOM 1574 C CA . LEU A 1 202 ? 10.854 1.567 10.848 1.00 93.12 202 LEU A CA 1
ATOM 1575 C C . LEU A 1 202 ? 11.453 1.394 9.452 1.00 93.12 202 LEU A C 1
ATOM 1577 O O . LEU A 1 202 ? 11.594 0.266 8.992 1.00 93.12 202 LEU A O 1
ATOM 1581 N N . ARG A 1 203 ? 11.881 2.478 8.790 1.00 91.69 203 ARG A N 1
ATOM 1582 C CA . ARG A 1 203 ? 12.472 2.406 7.439 1.00 91.69 203 ARG A CA 1
ATOM 1583 C C . ARG A 1 203 ? 13.666 1.449 7.383 1.00 91.69 203 ARG A C 1
ATOM 1585 O O . ARG A 1 203 ? 13.755 0.639 6.464 1.00 91.69 203 ARG A O 1
ATOM 1592 N N . GLN A 1 204 ? 14.547 1.485 8.381 1.00 91.25 204 GLN A N 1
ATOM 1593 C CA . GLN A 1 204 ? 15.665 0.544 8.486 1.00 91.25 204 GLN A CA 1
ATOM 1594 C C . GLN A 1 204 ? 15.199 -0.903 8.702 1.00 91.25 204 GLN A C 1
ATOM 1596 O O . GLN A 1 204 ? 15.758 -1.818 8.098 1.00 91.25 204 GLN A O 1
ATOM 1601 N N . GLY A 1 205 ? 14.176 -1.121 9.533 1.00 90.75 205 GLY A N 1
ATOM 1602 C CA . GLY A 1 205 ? 13.548 -2.431 9.725 1.00 90.75 205 GLY A CA 1
ATOM 1603 C C . GLY A 1 205 ? 12.953 -2.989 8.431 1.00 90.75 205 GLY A C 1
ATOM 1604 O O . GLY A 1 205 ? 13.222 -4.133 8.072 1.00 90.75 205 GLY A O 1
ATOM 1605 N N . LEU A 1 206 ? 12.240 -2.157 7.671 1.00 92.50 206 LEU A N 1
ATOM 1606 C CA . LEU A 1 206 ? 11.658 -2.526 6.381 1.00 92.50 206 LEU A CA 1
ATOM 1607 C C . LEU A 1 206 ? 12.737 -2.903 5.354 1.00 92.50 206 LEU A C 1
ATOM 1609 O O . LEU A 1 206 ? 12.597 -3.906 4.665 1.00 92.50 206 LEU A O 1
ATOM 1613 N N . ILE A 1 207 ? 13.856 -2.173 5.286 1.00 91.19 207 ILE A N 1
ATOM 1614 C CA . ILE A 1 207 ? 14.982 -2.531 4.399 1.00 91.19 207 ILE A CA 1
ATOM 1615 C C . ILE A 1 207 ? 15.548 -3.918 4.748 1.00 91.19 207 ILE A C 1
ATOM 1617 O O . ILE A 1 207 ? 15.893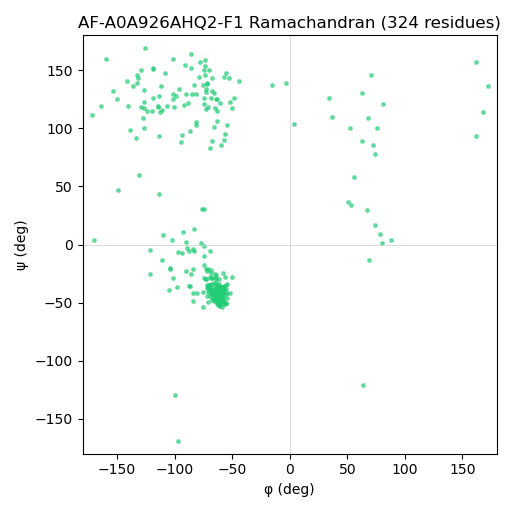 -4.694 3.853 1.00 91.19 207 ILE A O 1
ATOM 1621 N N . LYS A 1 208 ? 15.600 -4.274 6.039 1.00 89.75 208 LYS A N 1
ATOM 1622 C CA . LYS A 1 208 ? 16.071 -5.596 6.486 1.00 89.75 208 LYS A CA 1
ATOM 1623 C C . LYS A 1 208 ? 15.176 -6.747 6.021 1.00 89.75 208 LYS A C 1
ATOM 1625 O O . LYS A 1 208 ? 15.691 -7.848 5.843 1.00 89.75 208 LYS A O 1
ATOM 1630 N N . ILE A 1 209 ? 13.891 -6.504 5.753 1.00 87.50 209 ILE A N 1
ATOM 1631 C CA . ILE A 1 209 ? 12.997 -7.500 5.136 1.00 87.50 209 ILE A CA 1
ATOM 1632 C C . ILE A 1 209 ? 13.504 -7.881 3.737 1.00 87.50 209 ILE A C 1
ATOM 1634 O O . ILE A 1 209 ? 13.506 -9.053 3.373 1.00 87.50 209 ILE A O 1
ATOM 1638 N N . GLY A 1 210 ? 14.000 -6.909 2.967 1.00 79.25 210 GLY A N 1
ATOM 1639 C CA . GLY A 1 210 ? 14.614 -7.168 1.663 1.00 79.25 210 GLY A CA 1
ATOM 1640 C C . GLY A 1 210 ? 15.892 -8.005 1.771 1.00 79.25 210 GLY A C 1
ATOM 1641 O O . GLY A 1 210 ? 16.111 -8.905 0.964 1.00 79.25 210 GLY A O 1
ATOM 1642 N N . LEU A 1 211 ? 16.699 -7.743 2.805 1.00 76.62 211 LEU A N 1
ATOM 1643 C CA . LEU A 1 211 ? 17.976 -8.419 3.072 1.00 76.62 211 LEU A CA 1
ATOM 1644 C C . LEU A 1 211 ? 17.827 -9.856 3.580 1.00 76.62 211 LEU A C 1
ATOM 1646 O O . LEU A 1 211 ? 18.705 -10.676 3.323 1.00 76.62 211 LEU A O 1
ATOM 1650 N N . SER A 1 212 ? 16.743 -10.179 4.293 1.00 70.19 212 SER A N 1
ATOM 1651 C CA . SER A 1 212 ? 16.522 -11.534 4.821 1.00 70.19 212 SER A CA 1
ATOM 1652 C C . SER A 1 212 ? 16.241 -12.562 3.725 1.00 70.19 212 SER A C 1
ATOM 1654 O O . SER A 1 212 ? 16.197 -13.757 4.013 1.00 70.19 212 SER A O 1
ATOM 1656 N N . GLY A 1 213 ? 16.110 -12.113 2.469 1.00 56.09 213 GLY A N 1
ATOM 1657 C CA . GLY A 1 213 ? 16.014 -12.982 1.312 1.00 56.09 213 GLY A CA 1
ATOM 1658 C C . GLY A 1 213 ? 14.867 -13.956 1.490 1.00 56.09 213 GLY A C 1
ATOM 1659 O O . GLY A 1 213 ? 15.097 -15.166 1.467 1.00 56.09 213 GLY A O 1
ATOM 1660 N N . VAL A 1 214 ? 13.645 -13.436 1.682 1.00 55.00 214 VAL A N 1
ATOM 1661 C CA . VAL A 1 214 ? 12.424 -14.233 1.538 1.00 55.00 214 VAL A CA 1
ATOM 1662 C C . VAL A 1 214 ? 12.426 -14.751 0.104 1.00 55.00 214 VAL A C 1
ATOM 1664 O O . VAL A 1 214 ? 11.915 -14.121 -0.818 1.00 55.00 214 VAL A O 1
ATOM 1667 N N . ARG A 1 215 ? 13.102 -15.885 -0.091 1.00 48.72 215 ARG A N 1
ATOM 1668 C CA . ARG A 1 215 ? 13.178 -16.627 -1.335 1.00 48.72 215 ARG A CA 1
ATOM 1669 C C . ARG A 1 215 ? 11.793 -17.201 -1.532 1.00 48.72 215 ARG A C 1
ATOM 1671 O O . ARG A 1 215 ? 11.510 -18.344 -1.188 1.00 48.72 215 ARG A O 1
ATOM 1678 N N . THR A 1 216 ? 10.918 -16.371 -2.079 1.00 43.53 216 THR A N 1
ATOM 1679 C CA . THR A 1 216 ? 9.817 -16.859 -2.888 1.00 43.53 216 THR A CA 1
ATOM 1680 C C . THR A 1 216 ? 10.443 -17.838 -3.866 1.00 43.53 216 THR A C 1
ATOM 1682 O O . THR A 1 216 ? 11.477 -17.544 -4.466 1.00 43.53 216 THR A O 1
ATOM 1685 N N . GLY A 1 217 ? 9.922 -19.062 -3.904 1.00 41.34 217 GLY A N 1
ATOM 1686 C CA . GLY A 1 217 ? 10.459 -20.133 -4.729 1.00 41.34 217 GLY A CA 1
ATOM 1687 C C . GLY A 1 217 ? 10.491 -19.704 -6.189 1.00 41.34 217 GLY A C 1
ATOM 1688 O O . GLY A 1 217 ? 9.532 -19.910 -6.929 1.00 41.34 217 GLY A O 1
ATOM 1689 N N . ALA A 1 218 ? 11.606 -19.106 -6.603 1.00 33.69 218 ALA A N 1
ATOM 1690 C CA . ALA A 1 218 ? 11.912 -18.856 -7.986 1.00 33.69 218 ALA A CA 1
ATOM 1691 C C . ALA A 1 218 ? 11.960 -20.223 -8.655 1.00 33.69 218 ALA A C 1
ATOM 1693 O O . ALA A 1 218 ? 12.693 -21.130 -8.249 1.00 33.69 218 ALA A O 1
ATOM 1694 N N . ARG A 1 219 ? 11.114 -20.382 -9.667 1.00 39.22 219 ARG A N 1
ATOM 1695 C CA . ARG A 1 219 ? 11.133 -21.522 -10.563 1.00 39.22 219 ARG A CA 1
ATOM 1696 C C . ARG A 1 219 ? 12.531 -21.635 -11.145 1.00 39.22 219 ARG A C 1
ATOM 1698 O O . ARG A 1 219 ? 12.918 -20.816 -11.965 1.00 39.22 219 ARG A O 1
ATOM 1705 N N . ALA A 1 220 ? 13.295 -22.593 -10.608 1.00 33.84 220 ALA A N 1
ATOM 1706 C CA . ALA A 1 220 ? 14.717 -22.761 -10.843 1.00 33.84 220 ALA A CA 1
ATOM 1707 C C . ALA A 1 220 ? 14.994 -22.889 -12.343 1.00 33.84 220 ALA A C 1
ATOM 1709 O O . ALA A 1 220 ? 14.936 -23.970 -12.925 1.00 33.84 220 ALA A O 1
ATOM 1710 N N . THR A 1 221 ? 15.330 -21.768 -12.969 1.00 35.47 221 THR A N 1
ATOM 1711 C CA . THR A 1 221 ? 16.069 -21.730 -14.219 1.00 35.47 221 THR A CA 1
ATOM 1712 C C . THR A 1 221 ? 17.475 -22.233 -13.906 1.00 35.47 221 THR A C 1
ATOM 1714 O O . THR A 1 221 ? 18.350 -21.460 -13.516 1.00 35.47 221 THR A O 1
ATOM 1717 N N . ARG A 1 222 ? 17.701 -23.549 -14.005 1.00 31.14 222 ARG A N 1
ATOM 1718 C CA . ARG A 1 222 ? 19.053 -24.118 -13.953 1.00 31.14 222 ARG A CA 1
ATOM 1719 C C . ARG A 1 222 ? 19.817 -23.640 -15.190 1.00 31.14 222 ARG A C 1
ATOM 1721 O O . ARG A 1 222 ? 19.617 -24.160 -16.284 1.00 31.14 222 ARG A O 1
ATOM 1728 N N . LYS A 1 223 ? 20.675 -22.631 -15.012 1.00 29.16 223 LYS A N 1
ATOM 1729 C CA . LYS A 1 223 ? 21.757 -22.318 -15.948 1.00 29.16 223 LYS A CA 1
ATOM 1730 C C . LYS A 1 223 ? 22.929 -23.281 -15.729 1.00 29.16 223 LYS A C 1
ATOM 1732 O O . LYS A 1 223 ? 23.231 -23.689 -14.613 1.00 29.16 223 LYS A O 1
ATOM 1737 N N . ILE A 1 224 ? 23.533 -23.606 -16.862 1.00 38.22 224 ILE A N 1
ATOM 1738 C CA . ILE A 1 224 ? 24.760 -24.355 -17.145 1.00 38.22 224 ILE A CA 1
ATOM 1739 C C . ILE A 1 224 ? 25.933 -23.965 -16.228 1.00 38.22 224 ILE A C 1
ATOM 1741 O O . ILE A 1 224 ? 26.165 -22.775 -16.035 1.00 38.22 224 ILE A O 1
ATOM 1745 N N . VAL A 1 225 ? 26.728 -24.954 -15.792 1.00 29.00 225 VAL A N 1
ATOM 1746 C CA . VAL A 1 225 ? 28.164 -24.820 -15.452 1.00 29.00 225 VAL A CA 1
ATOM 1747 C C . VAL A 1 225 ? 28.896 -26.099 -15.933 1.00 29.00 225 VAL A C 1
ATOM 1749 O O . VAL A 1 225 ? 28.295 -27.173 -15.862 1.00 29.00 225 VAL A O 1
ATOM 1752 N N . PRO A 1 226 ? 30.125 -26.006 -16.494 1.00 35.97 226 PRO A N 1
ATOM 1753 C CA . PRO A 1 226 ? 30.710 -27.011 -17.382 1.00 35.97 226 PRO A CA 1
ATOM 1754 C C . PRO A 1 226 ? 31.535 -28.072 -16.637 1.00 35.97 226 PRO A C 1
ATOM 1756 O O . PRO A 1 226 ? 32.124 -27.793 -15.597 1.00 35.97 226 PRO A O 1
ATOM 1759 N N . VAL A 1 227 ? 31.654 -29.267 -17.225 1.00 29.84 227 VAL A N 1
ATOM 1760 C CA . VAL A 1 227 ? 32.699 -30.244 -16.881 1.00 29.84 227 VAL A CA 1
ATOM 1761 C C . VAL A 1 227 ? 33.422 -30.637 -18.164 1.00 29.84 227 VAL A C 1
ATOM 1763 O O . VAL A 1 227 ? 32.825 -31.166 -19.100 1.00 29.84 227 VAL A O 1
ATOM 1766 N N . VAL A 1 228 ? 34.716 -30.333 -18.202 1.00 26.09 228 VAL A N 1
ATOM 1767 C CA . VAL A 1 228 ? 35.661 -30.784 -19.222 1.00 26.09 228 VAL A CA 1
ATOM 1768 C C . VAL A 1 228 ? 36.272 -32.114 -18.767 1.00 26.09 228 VAL A C 1
ATOM 1770 O O . VAL A 1 228 ? 36.806 -32.205 -17.668 1.00 26.09 228 VAL A O 1
ATOM 1773 N N . LEU A 1 229 ? 36.219 -33.080 -19.692 1.00 23.69 229 LEU A N 1
ATOM 1774 C CA . LEU A 1 229 ? 37.047 -34.283 -19.867 1.00 23.69 229 LEU A CA 1
ATOM 1775 C C . LEU A 1 229 ? 36.835 -35.507 -18.949 1.00 23.69 229 LEU A C 1
ATOM 1777 O O . LEU A 1 229 ? 37.456 -35.630 -17.902 1.00 23.6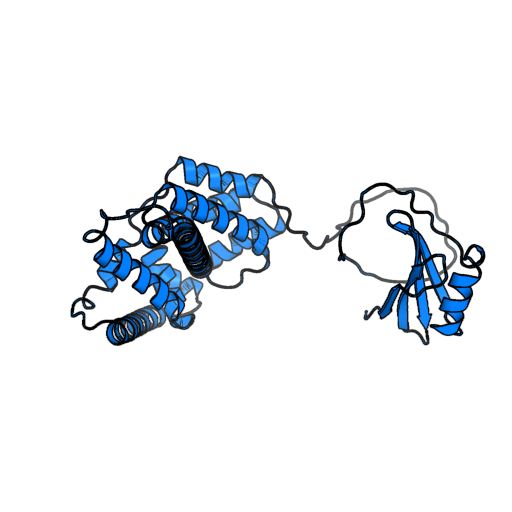9 229 LEU A O 1
ATOM 1781 N N . ALA A 1 230 ? 36.114 -36.508 -19.472 1.00 22.98 230 ALA A N 1
ATOM 1782 C CA . ALA A 1 230 ? 36.653 -37.865 -19.645 1.00 22.98 230 ALA A CA 1
ATOM 1783 C C . ALA A 1 230 ? 35.788 -38.698 -20.617 1.00 22.98 230 ALA A C 1
ATOM 1785 O O . ALA A 1 230 ? 34.614 -38.943 -20.369 1.00 22.98 230 ALA A O 1
ATOM 1786 N N . ALA A 1 231 ? 36.431 -39.124 -21.708 1.00 24.86 231 ALA A N 1
ATOM 1787 C CA . ALA A 1 231 ? 36.218 -40.355 -22.475 1.00 24.86 231 ALA A CA 1
ATOM 1788 C C . ALA A 1 231 ? 34.804 -40.726 -22.982 1.00 24.86 231 ALA A C 1
ATOM 17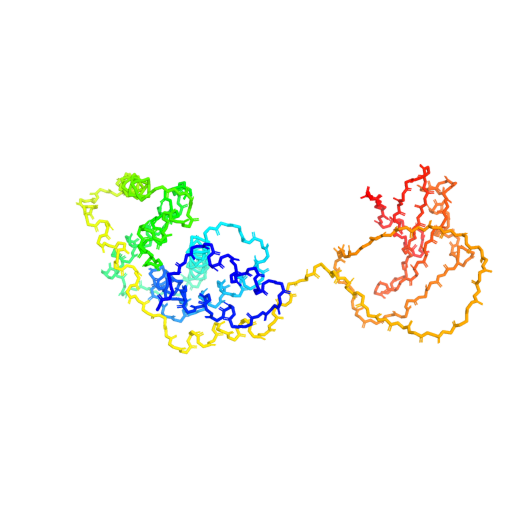90 O O . ALA A 1 231 ? 33.990 -41.339 -22.301 1.00 24.86 231 ALA A O 1
ATOM 1791 N N . VAL A 1 232 ? 34.611 -40.439 -24.274 1.00 31.00 232 VAL A N 1
ATOM 1792 C CA . VAL A 1 232 ? 33.995 -41.286 -25.314 1.00 31.00 232 VAL A CA 1
ATOM 1793 C C . VAL A 1 232 ? 33.437 -42.635 -24.826 1.00 31.00 232 VAL A C 1
ATOM 1795 O O . VAL A 1 232 ? 34.172 -43.609 -24.708 1.00 31.00 232 VAL A O 1
ATOM 1798 N N . PHE A 1 233 ? 32.114 -42.717 -24.696 1.00 28.23 233 PHE A N 1
ATOM 1799 C CA . PHE A 1 233 ? 31.358 -43.930 -25.012 1.00 28.23 233 PHE A CA 1
ATOM 1800 C C . PHE A 1 233 ? 30.147 -43.531 -25.861 1.00 28.23 233 PHE A C 1
ATOM 1802 O O . PHE A 1 233 ? 29.091 -43.142 -25.368 1.00 28.23 233 PHE A O 1
ATOM 1809 N N . MET A 1 234 ? 30.348 -43.573 -27.179 1.00 26.50 234 MET A N 1
ATOM 1810 C CA . MET A 1 234 ? 29.268 -43.663 -28.153 1.00 26.50 234 MET A CA 1
ATOM 1811 C C . MET A 1 234 ? 28.693 -45.074 -28.086 1.00 26.50 234 MET A C 1
ATOM 1813 O O . MET A 1 234 ? 29.407 -46.015 -28.413 1.00 26.50 234 MET A O 1
ATOM 1817 N N . ALA A 1 235 ? 27.428 -45.209 -27.698 1.00 27.41 235 ALA A N 1
ATOM 1818 C CA . ALA A 1 235 ? 26.468 -46.160 -28.267 1.00 27.41 235 ALA A CA 1
ATOM 1819 C C . ALA A 1 235 ? 25.184 -46.142 -27.433 1.00 27.41 235 ALA A C 1
ATOM 1821 O O . ALA A 1 235 ? 25.241 -46.211 -26.211 1.00 27.41 235 ALA A O 1
ATOM 1822 N N . THR A 1 236 ? 24.037 -46.135 -28.118 1.00 29.50 236 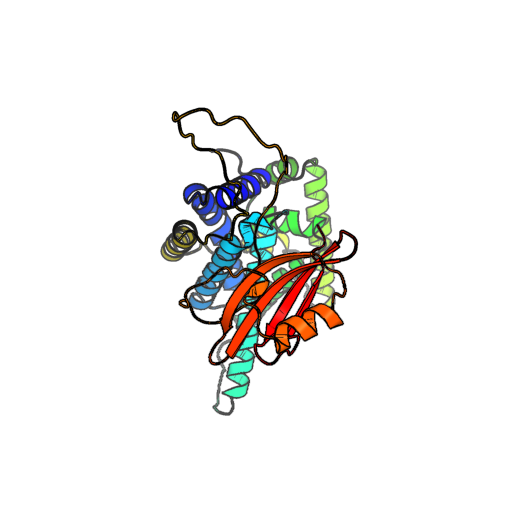THR A N 1
ATOM 1823 C CA . THR A 1 236 ? 22.665 -46.196 -27.574 1.00 29.50 236 THR A CA 1
ATOM 1824 C C . THR A 1 236 ? 22.248 -44.879 -26.896 1.00 29.50 236 THR A C 1
ATOM 1826 O O . THR A 1 236 ? 22.511 -44.620 -25.737 1.00 29.50 236 THR A O 1
ATOM 1829 N N . GLY A 1 237 ? 21.732 -43.886 -27.618 1.00 28.95 237 GLY A N 1
ATOM 1830 C CA . GLY A 1 237 ? 20.520 -43.996 -28.416 1.00 28.95 237 GLY A CA 1
ATOM 1831 C C . GLY A 1 237 ? 19.311 -44.019 -27.488 1.00 28.95 237 GLY A C 1
ATOM 1832 O O . GLY A 1 237 ? 18.809 -45.096 -27.232 1.00 28.95 237 GLY A O 1
ATOM 1833 N N . VAL A 1 238 ? 18.907 -42.851 -26.976 1.00 28.09 238 VAL A N 1
ATOM 1834 C CA . VAL A 1 238 ? 17.515 -42.396 -26.788 1.00 28.09 238 VAL A CA 1
ATOM 1835 C C . VAL A 1 238 ? 17.574 -40.927 -26.357 1.00 28.09 238 VAL A C 1
ATOM 1837 O O . VAL A 1 238 ? 18.027 -40.567 -25.275 1.00 28.09 238 VAL A O 1
ATOM 1840 N N . THR A 1 239 ? 17.119 -40.074 -27.262 1.00 27.42 239 THR A N 1
ATOM 1841 C CA . THR A 1 239 ? 16.744 -38.682 -27.031 1.00 27.42 239 THR A CA 1
ATOM 1842 C C . THR A 1 239 ? 15.548 -38.646 -26.086 1.00 27.42 239 THR A C 1
ATOM 1844 O O . THR A 1 239 ? 14.530 -39.217 -26.449 1.00 27.42 239 THR A O 1
ATOM 1847 N N . PHE A 1 240 ? 15.595 -37.930 -24.958 1.00 27.30 240 PHE A N 1
ATOM 1848 C CA . PHE A 1 240 ? 14.387 -37.261 -24.465 1.00 27.30 240 PHE A CA 1
ATOM 1849 C C . PHE A 1 240 ? 14.686 -35.975 -23.690 1.00 27.30 240 PHE A C 1
ATOM 1851 O O . PHE A 1 240 ? 15.471 -35.907 -22.749 1.00 27.30 240 PHE A O 1
ATOM 1858 N N . MET A 1 241 ? 14.024 -34.944 -24.191 1.00 26.22 241 MET A N 1
ATOM 1859 C CA . MET A 1 241 ? 13.944 -33.564 -23.760 1.00 26.22 241 MET A CA 1
ATOM 1860 C C . MET A 1 241 ? 13.209 -33.405 -22.413 1.00 26.22 241 MET A C 1
ATOM 1862 O O . MET A 1 241 ? 12.152 -33.992 -22.211 1.00 26.22 241 MET A O 1
ATOM 1866 N N . PHE A 1 242 ? 13.712 -32.449 -21.625 1.00 26.67 242 PHE A N 1
ATOM 1867 C CA . PHE A 1 242 ? 12.966 -31.413 -20.890 1.00 26.67 242 PHE A CA 1
ATOM 1868 C C . PHE A 1 242 ? 12.082 -31.712 -19.658 1.00 26.67 242 PHE A C 1
ATOM 1870 O O . PHE A 1 242 ? 11.311 -32.663 -19.615 1.00 26.67 242 PHE A O 1
ATOM 1877 N N . PHE A 1 243 ? 12.117 -30.692 -18.773 1.00 25.95 243 PHE A N 1
ATOM 1878 C CA . PHE A 1 243 ? 11.089 -30.184 -17.837 1.00 25.95 243 PHE A CA 1
ATOM 1879 C C . PHE A 1 243 ? 10.612 -31.141 -16.723 1.00 25.95 243 PHE A C 1
ATOM 1881 O O . PHE A 1 243 ? 10.190 -32.252 -16.998 1.00 25.95 243 PHE A O 1
ATOM 1888 N N . GLY A 1 244 ? 10.550 -30.768 -15.441 1.00 27.05 244 GLY A N 1
ATOM 1889 C CA . GLY A 1 244 ? 10.758 -29.492 -14.756 1.00 27.05 244 GLY A CA 1
ATOM 1890 C C . GLY A 1 244 ? 10.110 -29.536 -13.354 1.00 27.05 244 GLY A C 1
ATOM 1891 O O . GLY A 1 244 ? 9.222 -30.331 -13.105 1.00 27.05 244 GLY A O 1
ATOM 1892 N N . HIS A 1 245 ? 10.587 -28.678 -12.449 1.00 28.19 245 HIS A N 1
ATOM 1893 C CA . HIS A 1 245 ? 9.830 -27.896 -11.450 1.00 28.19 245 HIS A CA 1
ATOM 1894 C C . HIS A 1 245 ? 8.567 -28.459 -10.718 1.00 28.19 245 HIS A C 1
ATOM 1896 O O . HIS A 1 245 ? 7.482 -28.482 -11.279 1.00 28.19 245 HIS A O 1
ATOM 1902 N N . HIS A 1 246 ? 8.735 -28.721 -9.406 1.00 31.86 246 HIS A N 1
ATOM 1903 C CA . HIS A 1 246 ? 7.916 -28.353 -8.211 1.00 31.86 246 HIS A CA 1
ATOM 1904 C C . HIS A 1 246 ? 6.363 -28.257 -8.255 1.00 31.86 246 HIS A C 1
ATOM 1906 O O . HIS A 1 246 ? 5.828 -27.376 -8.919 1.00 31.86 246 HIS A O 1
ATOM 1912 N N . LEU A 1 247 ? 5.667 -28.972 -7.344 1.00 32.34 247 LEU A N 1
ATOM 1913 C CA . LEU A 1 247 ? 4.983 -28.498 -6.096 1.00 32.34 247 LEU A CA 1
ATOM 1914 C C . LEU A 1 247 ? 4.070 -29.632 -5.543 1.00 32.34 247 LEU A C 1
ATOM 1916 O O . LEU A 1 247 ? 3.218 -30.135 -6.263 1.00 32.34 247 LEU A O 1
ATOM 1920 N N . LEU A 1 248 ? 4.351 -30.205 -4.363 1.00 29.66 248 LEU A N 1
ATOM 1921 C CA . LEU A 1 248 ? 3.863 -29.852 -3.006 1.00 29.66 248 LEU A CA 1
ATOM 1922 C C . LEU A 1 248 ? 2.362 -30.105 -2.725 1.00 29.66 248 LEU A C 1
ATOM 1924 O O . LEU A 1 248 ? 1.509 -29.325 -3.136 1.00 29.66 248 LEU A O 1
ATOM 1928 N N . ILE A 1 249 ? 2.094 -31.120 -1.891 1.00 31.09 249 ILE A N 1
ATOM 1929 C CA . ILE A 1 249 ? 1.035 -31.165 -0.861 1.00 31.09 249 ILE A CA 1
ATOM 1930 C C . ILE A 1 249 ? 1.709 -31.678 0.440 1.00 31.09 249 ILE A C 1
ATOM 1932 O O . ILE A 1 249 ? 2.668 -32.448 0.333 1.00 31.09 249 ILE A O 1
ATOM 1936 N N . PRO A 1 250 ? 1.319 -31.181 1.633 1.00 32.25 250 PRO A N 1
ATOM 1937 C CA . PRO A 1 250 ? 2.240 -30.895 2.732 1.00 32.25 250 PRO A CA 1
ATOM 1938 C C . PRO A 1 250 ? 2.286 -31.939 3.863 1.00 32.25 250 PRO A C 1
ATOM 1940 O O . PRO A 1 250 ? 1.346 -32.695 4.082 1.00 32.25 250 PRO A O 1
ATOM 1943 N N . ASP A 1 251 ? 3.408 -31.864 4.585 1.00 30.11 251 ASP A N 1
ATOM 1944 C CA . ASP A 1 251 ? 3.723 -32.315 5.947 1.00 30.11 251 ASP A CA 1
ATOM 1945 C C . ASP A 1 251 ? 3.659 -33.807 6.311 1.00 30.11 251 ASP A C 1
ATOM 1947 O O . ASP A 1 251 ? 2.722 -34.297 6.933 1.00 30.11 251 ASP A O 1
ATOM 1951 N N . ALA A 1 252 ? 4.802 -34.473 6.103 1.00 28.06 252 ALA A N 1
ATOM 1952 C CA . ALA A 1 252 ? 5.330 -35.461 7.043 1.00 28.06 252 ALA A CA 1
ATOM 1953 C C . ALA A 1 252 ? 6.866 -35.312 7.142 1.00 28.06 252 ALA A C 1
ATOM 1955 O O . ALA A 1 252 ? 7.585 -35.392 6.150 1.00 28.06 252 ALA A O 1
ATOM 1956 N N . THR A 1 253 ? 7.322 -35.017 8.360 1.00 34.06 253 THR A N 1
ATOM 1957 C CA . THR A 1 253 ? 8.685 -34.973 8.939 1.00 34.06 253 THR A CA 1
ATOM 1958 C C . THR A 1 253 ? 9.913 -35.382 8.084 1.00 34.06 253 THR A C 1
ATOM 1960 O O . THR A 1 253 ? 9.908 -36.437 7.447 1.00 34.06 253 THR A O 1
ATOM 1963 N N . PRO A 1 254 ? 11.050 -34.651 8.169 1.00 40.62 254 PRO A N 1
ATOM 1964 C CA . PRO A 1 254 ? 12.251 -34.924 7.384 1.00 40.62 254 PRO A CA 1
ATOM 1965 C C . PRO A 1 254 ? 13.157 -35.958 8.070 1.00 40.62 254 PRO A C 1
ATOM 1967 O O . PRO A 1 254 ? 13.924 -35.609 8.960 1.00 40.62 254 PRO A O 1
ATOM 1970 N N . ASN A 1 255 ? 13.060 -37.226 7.664 1.00 41.16 255 ASN A N 1
ATOM 1971 C CA . ASN A 1 255 ? 14.163 -38.202 7.558 1.00 41.16 255 ASN A CA 1
ATOM 1972 C C . ASN A 1 255 ? 13.596 -39.626 7.491 1.00 41.16 255 ASN A C 1
ATOM 1974 O O . ASN A 1 255 ? 13.408 -40.289 8.508 1.00 41.16 255 ASN A O 1
ATOM 1978 N N . ALA A 1 256 ? 13.389 -40.132 6.279 1.00 38.41 256 ALA A N 1
ATOM 1979 C CA . ALA A 1 256 ? 13.340 -41.567 6.028 1.00 38.41 256 ALA A CA 1
ATOM 1980 C C . ALA A 1 256 ? 14.148 -41.856 4.752 1.00 38.41 256 ALA A C 1
ATOM 1982 O O . ALA A 1 256 ? 14.034 -41.093 3.787 1.00 38.41 256 ALA A O 1
ATOM 1983 N N . PRO A 1 257 ? 14.987 -42.907 4.726 1.00 40.62 257 PRO A N 1
ATOM 1984 C CA . PRO A 1 257 ? 15.778 -43.245 3.549 1.00 40.62 257 PRO A CA 1
ATOM 1985 C C . PRO A 1 257 ? 14.845 -43.616 2.390 1.00 40.62 257 PRO A C 1
ATOM 1987 O O . PRO A 1 257 ? 14.111 -44.601 2.460 1.00 40.62 257 PRO A O 1
ATOM 1990 N N . ARG A 1 258 ? 14.866 -42.801 1.331 1.00 44.34 258 ARG A N 1
ATOM 1991 C CA . ARG A 1 258 ? 14.184 -43.070 0.060 1.00 44.34 258 ARG A CA 1
ATOM 1992 C C . ARG A 1 258 ? 14.924 -44.206 -0.640 1.00 44.34 258 ARG A C 1
ATOM 1994 O O . ARG A 1 258 ? 16.106 -44.067 -0.941 1.00 44.34 258 ARG A O 1
ATOM 2001 N N . SER A 1 259 ? 14.246 -45.327 -0.865 1.00 56.69 259 SER A N 1
ATOM 2002 C CA . SER A 1 259 ? 14.777 -46.438 -1.654 1.00 56.69 259 SER A CA 1
ATOM 2003 C C . SER A 1 259 ? 13.954 -46.541 -2.927 1.00 56.69 259 SER A C 1
ATOM 2005 O O . SER A 1 259 ? 12.766 -46.859 -2.868 1.00 56.69 259 SER A O 1
ATOM 2007 N N . LEU A 1 260 ? 14.593 -46.273 -4.064 1.00 56.72 260 LEU A N 1
ATOM 2008 C CA . LEU A 1 260 ? 14.045 -46.605 -5.375 1.00 56.72 260 LEU A CA 1
ATOM 2009 C C . LEU A 1 260 ? 13.985 -48.128 -5.475 1.00 56.72 260 LEU A C 1
ATOM 2011 O O . LEU A 1 260 ? 14.953 -48.807 -5.126 1.00 56.72 260 LEU A O 1
ATOM 2015 N N . MET A 1 261 ? 12.834 -48.660 -5.870 1.00 62.16 261 MET A N 1
ATOM 2016 C CA . MET A 1 261 ? 12.606 -50.100 -5.972 1.00 62.16 261 MET A CA 1
ATOM 2017 C C . MET A 1 261 ? 12.269 -50.480 -7.410 1.00 62.16 261 MET A C 1
ATOM 2019 O O . MET A 1 261 ? 11.721 -49.688 -8.171 1.00 62.16 261 MET A O 1
ATOM 2023 N N . THR A 1 262 ? 12.592 -51.712 -7.790 1.00 67.12 262 THR A N 1
ATOM 2024 C CA . THR A 1 262 ? 12.148 -52.294 -9.065 1.00 67.12 262 THR A CA 1
ATOM 2025 C C . THR A 1 262 ? 10.754 -52.912 -8.889 1.00 67.12 262 THR A C 1
ATOM 2027 O O . THR A 1 262 ? 10.423 -53.368 -7.793 1.00 67.12 262 THR A O 1
ATOM 2030 N N . SER A 1 263 ? 9.940 -52.974 -9.951 1.00 60.50 263 SER A N 1
ATOM 2031 C CA . SER A 1 263 ? 8.560 -53.512 -9.936 1.00 60.50 263 SER A CA 1
ATOM 2032 C C . SER A 1 263 ? 8.423 -54.896 -9.291 1.00 60.50 263 SER A C 1
ATOM 2034 O O . SER A 1 263 ? 7.390 -55.219 -8.705 1.00 60.50 263 SER A O 1
ATOM 2036 N N . ASP A 1 264 ? 9.480 -55.705 -9.338 1.00 65.56 264 ASP A N 1
ATOM 2037 C CA . ASP A 1 264 ? 9.503 -57.055 -8.774 1.00 65.56 264 ASP A CA 1
ATOM 2038 C C . ASP A 1 264 ? 9.505 -57.078 -7.240 1.00 65.56 264 ASP A C 1
ATOM 2040 O O . ASP A 1 264 ? 9.062 -58.061 -6.649 1.00 65.56 264 ASP A O 1
ATOM 2044 N N . GLN A 1 265 ? 9.902 -55.982 -6.591 1.00 73.31 265 GLN A N 1
ATOM 2045 C CA . GLN A 1 265 ? 9.981 -55.851 -5.132 1.00 73.31 265 GLN A CA 1
ATOM 2046 C C . GLN A 1 265 ? 8.682 -55.323 -4.489 1.00 73.31 265 GLN A C 1
ATOM 2048 O O . GLN A 1 265 ? 8.633 -55.134 -3.272 1.00 73.31 265 GLN A O 1
ATOM 2053 N N . LEU A 1 266 ? 7.624 -55.085 -5.277 1.00 77.19 266 LEU A N 1
ATOM 2054 C CA . LEU A 1 266 ? 6.333 -54.613 -4.768 1.00 77.19 266 LEU A CA 1
ATOM 2055 C C . LEU A 1 266 ? 5.566 -55.720 -4.017 1.00 77.19 266 LEU A C 1
ATOM 2057 O O . LEU A 1 266 ? 5.414 -56.822 -4.568 1.00 77.19 266 LEU A O 1
ATOM 2061 N N . PRO A 1 267 ? 5.006 -55.424 -2.823 1.00 82.38 267 PRO A N 1
ATOM 2062 C CA . PRO A 1 267 ? 4.109 -56.334 -2.114 1.00 82.38 267 PRO A CA 1
ATOM 2063 C C . PRO A 1 267 ? 2.914 -56.761 -2.972 1.00 82.38 267 PRO A C 1
ATOM 2065 O O . PRO A 1 267 ? 2.395 -55.982 -3.774 1.00 82.38 267 PRO A O 1
ATOM 2068 N N . ALA A 1 268 ? 2.430 -57.989 -2.762 1.00 81.06 268 ALA A N 1
ATOM 2069 C CA . ALA A 1 268 ? 1.332 -58.561 -3.545 1.00 81.06 268 ALA A CA 1
ATOM 2070 C C . ALA A 1 268 ? 0.044 -57.714 -3.493 1.00 81.06 268 ALA A C 1
ATOM 2072 O O . ALA A 1 268 ? -0.638 -57.580 -4.507 1.00 81.06 268 ALA A O 1
ATOM 2073 N N . ALA A 1 269 ? -0.259 -57.099 -2.344 1.00 82.06 269 ALA A N 1
ATOM 2074 C CA . ALA A 1 269 ? -1.433 -56.241 -2.169 1.00 82.06 269 ALA A CA 1
ATOM 2075 C C . ALA A 1 269 ? -1.356 -54.947 -3.004 1.00 82.06 269 ALA A C 1
ATOM 2077 O O . ALA A 1 269 ? -2.331 -54.549 -3.642 1.00 82.06 269 ALA A O 1
ATOM 2078 N N . VAL A 1 270 ? -0.176 -54.325 -3.061 1.00 81.88 270 VAL A N 1
ATOM 2079 C CA . VAL A 1 270 ? 0.070 -53.112 -3.857 1.00 81.88 270 VAL A CA 1
ATOM 2080 C C . VAL A 1 270 ? 0.035 -53.446 -5.348 1.00 81.88 270 VAL A C 1
ATOM 2082 O O . VAL A 1 270 ? -0.637 -52.757 -6.108 1.00 81.88 270 VAL A O 1
ATOM 2085 N N . ARG A 1 271 ? 0.673 -54.551 -5.761 1.00 80.56 271 ARG A N 1
ATOM 2086 C CA . ARG A 1 271 ? 0.667 -55.023 -7.156 1.00 80.56 271 ARG A CA 1
ATOM 2087 C C . ARG A 1 271 ? -0.746 -55.299 -7.664 1.00 80.56 271 ARG A C 1
ATOM 2089 O O . ARG A 1 271 ? -1.120 -54.778 -8.705 1.00 80.56 271 ARG A O 1
ATOM 2096 N N . LYS A 1 272 ? -1.554 -56.020 -6.879 1.00 82.31 272 LYS A N 1
ATOM 2097 C CA . LYS A 1 272 ? -2.965 -56.283 -7.195 1.00 82.31 272 LYS A CA 1
ATOM 2098 C C . LYS A 1 272 ? -3.741 -54.987 -7.444 1.00 82.31 272 LYS A C 1
ATOM 2100 O O . LYS A 1 272 ? -4.519 -54.903 -8.384 1.00 82.31 272 LYS A O 1
ATOM 2105 N N . THR A 1 273 ? -3.490 -53.968 -6.633 1.00 83.12 273 THR A N 1
ATOM 2106 C CA . THR A 1 273 ? -4.173 -52.673 -6.743 1.00 83.12 273 THR A CA 1
ATOM 2107 C C . THR A 1 273 ? -3.739 -51.900 -7.984 1.00 83.12 273 THR A C 1
ATOM 2109 O O . THR A 1 273 ? -4.573 -51.265 -8.631 1.00 83.12 273 THR A O 1
ATOM 2112 N N . VAL A 1 274 ? -2.456 -51.972 -8.353 1.00 79.31 274 VAL A N 1
ATOM 2113 C CA . VAL A 1 274 ? -1.968 -51.413 -9.621 1.00 79.31 274 VAL A CA 1
ATOM 2114 C C . VAL A 1 274 ? -2.590 -52.156 -10.799 1.00 79.31 274 VAL A C 1
ATOM 2116 O O . VAL A 1 274 ? -3.113 -51.505 -11.696 1.00 79.31 274 VAL A O 1
ATOM 2119 N N . ASP A 1 275 ? -2.625 -53.487 -10.771 1.00 80.56 275 ASP A N 1
ATOM 2120 C CA . ASP A 1 275 ? -3.211 -54.293 -11.845 1.00 80.56 275 ASP A CA 1
ATOM 2121 C C . ASP A 1 275 ? -4.724 -54.037 -11.996 1.00 80.56 275 ASP A C 1
ATOM 2123 O O . ASP A 1 275 ? -5.227 -53.976 -13.114 1.00 80.56 275 ASP A O 1
ATOM 2127 N N . GLU A 1 276 ? -5.457 -53.808 -10.900 1.00 79.81 276 GLU A N 1
ATOM 2128 C CA . GLU A 1 276 ? -6.883 -53.441 -10.929 1.00 79.81 276 GLU A CA 1
ATOM 2129 C C . GLU A 1 276 ? -7.117 -52.000 -11.421 1.00 79.81 276 GLU A C 1
ATOM 2131 O O . GLU A 1 276 ? -8.079 -51.726 -12.139 1.00 79.81 276 GLU A O 1
ATOM 2136 N N . THR A 1 277 ? -6.241 -51.062 -11.052 1.00 74.12 277 THR A N 1
ATOM 2137 C CA . THR A 1 277 ? -6.413 -49.620 -11.334 1.00 74.12 277 THR A CA 1
ATOM 2138 C C . THR A 1 277 ? -5.805 -49.187 -12.676 1.00 74.12 277 THR A C 1
ATOM 2140 O O . THR A 1 277 ? -6.157 -48.132 -13.228 1.00 74.12 277 THR A O 1
ATOM 2143 N N . ALA A 1 278 ? -4.846 -49.964 -13.167 1.00 66.62 278 ALA A N 1
ATOM 2144 C CA . ALA A 1 278 ? -3.959 -49.663 -14.279 1.00 66.62 278 ALA A CA 1
ATOM 2145 C C . ALA A 1 278 ? -3.556 -50.960 -15.014 1.00 66.62 278 ALA A C 1
ATOM 2147 O O . ALA A 1 278 ? -2.380 -51.189 -15.301 1.00 66.62 278 ALA A O 1
ATOM 2148 N N . ALA A 1 279 ? -4.537 -51.819 -15.312 1.00 70.69 279 ALA A N 1
ATOM 2149 C CA . ALA A 1 279 ? -4.326 -53.076 -16.028 1.00 70.69 279 ALA A CA 1
ATOM 2150 C C . ALA A 1 279 ? -3.537 -52.858 -17.333 1.00 70.69 279 ALA A C 1
ATOM 2152 O O . ALA A 1 279 ? -3.951 -52.085 -18.196 1.00 70.69 279 ALA A O 1
ATOM 2153 N N . GLY A 1 280 ? -2.398 -53.542 -17.480 1.00 66.62 280 GLY A N 1
ATOM 2154 C CA . GLY A 1 280 ? -1.542 -53.440 -18.669 1.00 66.62 280 GLY A CA 1
ATOM 2155 C C . GLY A 1 280 ? -0.643 -52.197 -18.731 1.00 66.62 280 GLY A C 1
ATOM 2156 O O . GLY A 1 280 ? -0.012 -51.958 -19.762 1.00 66.62 280 GLY A O 1
ATOM 2157 N N . ALA A 1 281 ? -0.557 -51.409 -17.655 1.00 75.00 281 ALA A N 1
ATOM 2158 C CA . ALA A 1 281 ? 0.304 -50.235 -17.607 1.00 75.00 281 ALA A CA 1
ATOM 2159 C C . ALA A 1 281 ? 1.796 -50.591 -17.558 1.00 75.00 281 ALA A C 1
ATOM 2161 O O . ALA A 1 281 ? 2.206 -51.604 -16.990 1.00 75.00 281 ALA A O 1
ATOM 2162 N N . LYS A 1 282 ? 2.635 -49.712 -18.118 1.00 74.19 282 LYS A N 1
ATOM 2163 C CA . LYS A 1 282 ? 4.091 -49.797 -17.938 1.00 74.19 282 LYS A CA 1
ATOM 2164 C C . LYS A 1 282 ? 4.485 -49.109 -16.638 1.00 74.19 282 LYS A C 1
ATOM 2166 O O . LYS A 1 282 ? 4.113 -47.955 -16.435 1.00 74.19 282 LYS A O 1
ATOM 2171 N N . TYR A 1 283 ? 5.258 -49.800 -15.808 1.00 71.44 283 TYR A N 1
ATOM 2172 C CA . TYR A 1 283 ? 5.824 -49.245 -14.582 1.00 71.44 283 TYR A CA 1
ATOM 2173 C C . TYR A 1 283 ? 6.957 -48.264 -14.913 1.00 71.44 283 TYR A C 1
ATOM 2175 O O . TYR A 1 283 ? 7.834 -48.569 -15.724 1.00 71.44 283 TYR A O 1
ATOM 2183 N N . GLY A 1 284 ? 6.901 -47.085 -14.304 1.00 72.44 284 GLY A N 1
ATOM 2184 C CA . GLY A 1 284 ? 7.948 -46.073 -14.290 1.00 72.44 284 GLY A CA 1
ATOM 2185 C C . GLY A 1 284 ? 8.744 -46.140 -12.989 1.00 72.44 284 GLY A C 1
ATOM 2186 O O . GLY A 1 284 ? 9.210 -47.207 -12.588 1.00 72.44 284 GLY A O 1
ATOM 2187 N N . GLU A 1 285 ? 8.909 -44.995 -12.334 1.00 69.62 285 GLU A N 1
ATOM 2188 C CA . GLU A 1 285 ? 9.585 -44.902 -11.043 1.00 69.62 285 GLU A CA 1
ATOM 2189 C C . GLU A 1 285 ? 8.679 -45.414 -9.911 1.00 69.62 285 GLU A C 1
ATOM 2191 O O . GLU A 1 285 ? 7.476 -45.156 -9.884 1.00 69.62 285 GLU A O 1
ATOM 2196 N N . ILE A 1 286 ? 9.257 -46.187 -8.989 1.00 75.12 286 ILE A N 1
ATOM 2197 C CA . ILE A 1 286 ? 8.566 -46.721 -7.813 1.00 75.12 286 ILE A CA 1
ATOM 2198 C C . ILE A 1 286 ? 9.341 -46.276 -6.582 1.00 75.12 286 ILE A C 1
ATOM 2200 O O . ILE A 1 286 ? 10.480 -46.699 -6.353 1.00 75.12 286 ILE A O 1
ATOM 2204 N N . GLU A 1 287 ? 8.703 -45.452 -5.761 1.00 75.69 287 GLU A N 1
ATOM 2205 C CA . GLU A 1 287 ? 9.281 -44.914 -4.543 1.00 75.69 287 GLU A CA 1
ATOM 2206 C C . GLU A 1 287 ? 8.530 -45.443 -3.321 1.00 75.69 287 GLU A C 1
ATOM 2208 O O . GLU A 1 287 ? 7.343 -45.186 -3.114 1.00 75.69 287 GLU A O 1
ATOM 2213 N N . ARG A 1 288 ? 9.242 -46.174 -2.460 1.00 79.50 288 ARG A N 1
ATOM 2214 C CA . ARG A 1 288 ? 8.721 -46.577 -1.154 1.00 79.50 288 ARG A CA 1
ATOM 2215 C C . ARG A 1 288 ? 9.041 -45.496 -0.127 1.00 79.50 288 ARG A C 1
ATOM 2217 O O . ARG A 1 288 ? 10.211 -45.209 0.135 1.00 79.50 288 ARG A O 1
ATOM 2224 N N . LYS A 1 289 ? 8.011 -44.949 0.514 1.00 78.44 289 LYS A N 1
ATOM 2225 C CA . LYS A 1 289 ? 8.121 -43.960 1.592 1.00 78.44 289 LYS A CA 1
ATOM 2226 C C . LYS A 1 289 ? 7.513 -44.491 2.881 1.00 78.44 289 LYS A C 1
ATOM 2228 O O . LYS A 1 289 ? 6.587 -45.298 2.881 1.00 78.44 289 LYS A O 1
ATOM 2233 N N . ARG A 1 290 ? 8.043 -44.010 4.001 1.00 71.06 290 ARG A N 1
ATOM 2234 C CA . ARG A 1 290 ? 7.422 -44.166 5.314 1.00 71.06 290 ARG A CA 1
ATOM 2235 C C . ARG A 1 290 ? 6.709 -42.857 5.642 1.00 71.06 290 ARG A C 1
ATOM 2237 O O . ARG A 1 290 ? 7.360 -41.819 5.708 1.00 71.06 290 ARG A O 1
ATOM 2244 N N . ASP A 1 291 ? 5.398 -42.926 5.807 1.00 66.81 291 ASP A N 1
ATOM 2245 C CA . ASP A 1 291 ? 4.516 -41.807 6.131 1.00 66.81 291 ASP A CA 1
ATOM 2246 C C . ASP A 1 291 ? 3.948 -42.046 7.539 1.00 66.81 291 ASP A C 1
ATOM 2248 O O . ASP A 1 291 ? 3.012 -42.827 7.743 1.00 66.81 291 ASP A O 1
ATOM 2252 N N . GLY A 1 292 ? 4.627 -41.488 8.546 1.00 71.12 292 GLY A N 1
ATOM 2253 C CA . GLY A 1 292 ? 4.389 -41.807 9.956 1.00 71.12 292 GLY A CA 1
ATOM 2254 C C . GLY A 1 292 ? 4.695 -43.276 10.288 1.00 71.12 292 GLY A C 1
ATOM 2255 O O . GLY A 1 292 ? 5.819 -43.748 10.110 1.00 71.12 292 GLY A O 1
ATOM 2256 N N . GLU A 1 293 ? 3.693 -44.005 10.782 1.00 69.94 293 GLU A N 1
ATOM 2257 C CA . GLU A 1 293 ? 3.790 -45.438 11.116 1.00 69.94 293 GLU A CA 1
ATOM 2258 C C . GLU A 1 293 ? 3.447 -46.357 9.925 1.00 69.94 293 GLU A C 1
ATOM 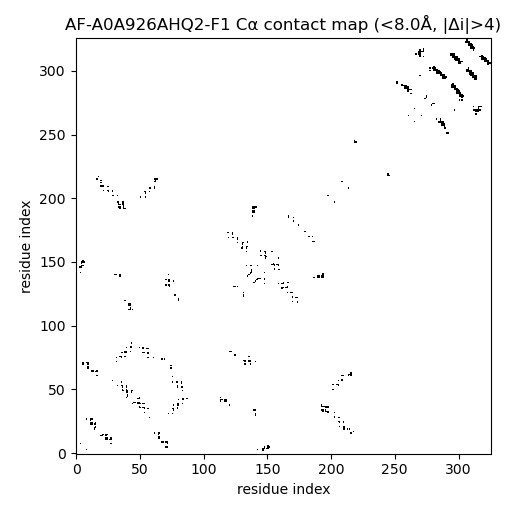2260 O O . GLU A 1 293 ? 3.549 -47.577 10.023 1.00 69.94 293 GLU A O 1
ATOM 2265 N N . ARG A 1 294 ? 3.053 -45.784 8.778 1.00 72.00 294 ARG A N 1
ATOM 2266 C CA . ARG A 1 294 ? 2.592 -46.528 7.598 1.00 72.00 294 ARG A CA 1
ATOM 2267 C C . ARG A 1 294 ? 3.620 -46.477 6.474 1.00 72.00 294 ARG A C 1
ATOM 2269 O O . ARG A 1 294 ? 4.326 -45.485 6.298 1.00 72.00 294 ARG A O 1
ATOM 2276 N N . ILE A 1 295 ? 3.695 -47.545 5.689 1.00 81.00 295 ILE A N 1
ATOM 2277 C CA . ILE A 1 295 ? 4.483 -47.582 4.456 1.00 81.00 295 ILE A CA 1
ATOM 2278 C C . ILE A 1 295 ? 3.549 -47.285 3.283 1.00 81.00 295 ILE A C 1
ATOM 2280 O O . ILE A 1 295 ? 2.448 -47.830 3.190 1.00 81.00 295 ILE A O 1
ATOM 2284 N N . VAL A 1 296 ? 3.996 -46.403 2.397 1.00 82.56 296 VAL A N 1
ATOM 2285 C CA . VAL A 1 296 ? 3.285 -46.004 1.183 1.00 82.56 296 VAL A CA 1
ATOM 2286 C C . VAL A 1 296 ? 4.213 -46.123 -0.021 1.00 82.56 296 VAL A C 1
ATOM 2288 O O . VAL A 1 296 ? 5.432 -45.983 0.095 1.00 82.56 296 VAL A O 1
ATOM 2291 N N . TYR A 1 297 ? 3.623 -46.399 -1.171 1.00 81.94 297 TYR A N 1
ATOM 2292 C CA . TYR A 1 297 ? 4.286 -46.583 -2.449 1.00 81.94 297 TYR A CA 1
ATOM 2293 C C . TYR A 1 297 ? 3.744 -45.533 -3.409 1.00 81.94 297 TYR A C 1
ATOM 2295 O O . TYR A 1 297 ? 2.554 -45.557 -3.720 1.00 81.94 297 TYR A O 1
ATOM 2303 N N . ASP A 1 298 ? 4.608 -44.624 -3.846 1.00 79.88 298 ASP A N 1
ATOM 2304 C CA . ASP A 1 298 ? 4.326 -43.725 -4.960 1.00 79.88 298 ASP A CA 1
ATOM 2305 C C . ASP A 1 298 ? 4.847 -44.427 -6.231 1.00 79.88 298 ASP A C 1
ATOM 2307 O O . ASP A 1 298 ? 6.014 -44.817 -6.294 1.00 79.88 298 ASP A O 1
ATOM 2311 N N . ILE A 1 299 ? 3.967 -44.698 -7.194 1.00 80.19 299 ILE A N 1
ATOM 2312 C CA . ILE A 1 299 ? 4.245 -45.505 -8.388 1.00 80.19 299 ILE A CA 1
ATOM 2313 C C . ILE A 1 299 ? 3.798 -44.725 -9.618 1.00 80.19 299 ILE A C 1
ATOM 2315 O O . ILE A 1 299 ? 2.603 -44.471 -9.798 1.00 80.19 299 ILE A O 1
ATOM 2319 N N . ASP A 1 300 ? 4.744 -44.425 -10.497 1.00 76.00 300 ASP A N 1
ATOM 2320 C CA . ASP A 1 300 ? 4.445 -43.888 -11.814 1.00 76.00 300 ASP A CA 1
ATOM 2321 C C . ASP A 1 300 ? 4.060 -45.021 -12.758 1.00 76.00 300 ASP A C 1
ATOM 2323 O O . ASP A 1 300 ? 4.772 -46.019 -12.900 1.00 76.00 300 ASP A O 1
ATOM 2327 N N . VAL A 1 301 ? 2.932 -44.869 -13.441 1.00 78.12 301 VAL A N 1
ATOM 2328 C CA . VAL A 1 301 ? 2.452 -45.826 -14.436 1.00 78.12 301 VAL A CA 1
ATOM 2329 C C . VAL A 1 301 ? 2.024 -45.119 -15.711 1.00 78.12 301 VAL A C 1
ATOM 2331 O O . VAL A 1 301 ? 1.481 -44.016 -15.690 1.00 78.12 301 VAL A O 1
ATOM 2334 N N . ILE A 1 302 ? 2.244 -45.772 -16.848 1.00 72.69 302 ILE A N 1
ATOM 2335 C CA . ILE A 1 302 ? 1.820 -45.271 -18.156 1.00 72.69 302 ILE A CA 1
ATOM 2336 C C . ILE A 1 302 ? 0.706 -46.164 -18.687 1.00 72.69 302 ILE A C 1
ATOM 2338 O O . ILE A 1 302 ? 0.942 -47.340 -18.968 1.00 72.69 302 ILE A O 1
ATOM 2342 N N . ILE A 1 303 ? -0.485 -45.588 -18.852 1.00 74.00 303 ILE A N 1
ATOM 2343 C CA . ILE A 1 303 ? -1.679 -46.250 -19.390 1.00 74.00 303 ILE A CA 1
ATOM 2344 C C . ILE A 1 303 ? -2.013 -45.565 -20.713 1.00 74.00 303 ILE A C 1
ATOM 2346 O O . ILE A 1 303 ? -2.230 -44.355 -20.729 1.00 74.00 303 ILE A O 1
ATOM 2350 N N . ASP A 1 304 ? -2.011 -46.306 -21.821 1.00 69.81 304 ASP A N 1
ATOM 2351 C CA . ASP A 1 304 ? -2.351 -45.785 -23.157 1.00 69.81 304 ASP A CA 1
ATOM 2352 C C . ASP A 1 304 ? -1.588 -44.501 -23.551 1.00 69.81 304 ASP A C 1
ATOM 2354 O O . ASP A 1 304 ? -2.119 -43.590 -24.182 1.00 69.81 304 ASP A O 1
ATOM 2358 N N . GLY A 1 305 ? -0.315 -44.408 -23.144 1.00 66.00 305 GLY A N 1
ATOM 2359 C CA . GLY A 1 305 ? 0.549 -43.250 -23.409 1.00 66.00 305 GLY A CA 1
ATOM 2360 C C . GLY A 1 305 ? 0.331 -42.050 -22.479 1.00 66.00 305 GLY A C 1
ATOM 2361 O O . GLY A 1 305 ? 1.019 -41.043 -22.622 1.00 66.00 305 GLY A O 1
ATOM 2362 N N . VAL A 1 306 ? -0.579 -42.155 -21.508 1.00 65.88 306 VAL A N 1
ATOM 2363 C CA . VAL A 1 306 ? -0.842 -41.138 -20.486 1.00 65.88 306 VAL A CA 1
ATOM 2364 C C . VAL A 1 306 ? -0.177 -41.548 -19.173 1.00 65.88 306 VAL A C 1
ATOM 2366 O O . VAL A 1 306 ? -0.350 -42.674 -18.708 1.00 65.88 306 VAL A O 1
ATOM 2369 N N . GLN A 1 307 ? 0.583 -40.632 -18.572 1.00 73.69 307 GLN A N 1
ATOM 2370 C CA . GLN A 1 307 ? 1.255 -40.865 -17.295 1.00 73.69 307 GLN A CA 1
ATOM 2371 C C . GLN A 1 307 ? 0.298 -40.624 -16.122 1.00 73.69 307 GLN A C 1
ATOM 2373 O O . GLN A 1 307 ? -0.481 -39.666 -16.105 1.00 73.69 307 GLN A O 1
ATOM 2378 N N . PHE A 1 308 ? 0.357 -41.510 -15.138 1.00 71.06 308 PHE A N 1
ATOM 2379 C CA . PHE A 1 308 ? -0.369 -41.410 -13.884 1.00 71.06 308 PHE A CA 1
ATOM 2380 C C . PHE A 1 308 ? 0.583 -41.681 -12.731 1.00 71.06 308 PHE A C 1
ATOM 2382 O O . PHE A 1 308 ? 1.363 -42.623 -12.784 1.00 71.06 308 PHE A O 1
ATOM 2389 N N . GLU A 1 309 ? 0.438 -40.904 -11.671 1.00 80.25 309 GLU A N 1
ATOM 2390 C CA . GLU A 1 309 ? 1.091 -41.140 -10.393 1.00 80.25 309 GLU A CA 1
ATOM 2391 C C . GLU A 1 309 ? 0.049 -41.761 -9.449 1.00 80.25 309 GLU A C 1
ATOM 2393 O O . GLU A 1 309 ? -1.073 -41.252 -9.291 1.00 80.25 309 GLU A O 1
ATOM 2398 N N . LEU A 1 310 ? 0.384 -42.915 -8.879 1.00 81.38 310 LEU A N 1
ATOM 2399 C CA . LEU A 1 310 ? -0.448 -43.668 -7.946 1.00 81.38 310 LEU A CA 1
ATOM 2400 C C . LEU A 1 310 ? 0.221 -43.662 -6.578 1.00 81.38 310 LEU A C 1
ATOM 2402 O O . LEU A 1 310 ? 1.358 -44.099 -6.461 1.00 81.38 310 LEU A O 1
ATOM 2406 N N . ARG A 1 311 ? -0.505 -43.277 -5.528 1.00 85.06 311 ARG A N 1
ATOM 2407 C CA . ARG A 1 311 ? -0.062 -43.499 -4.147 1.00 85.06 311 ARG A CA 1
ATOM 2408 C C . ARG A 1 311 ? -0.879 -44.609 -3.519 1.00 85.06 311 ARG A C 1
ATOM 2410 O O . ARG A 1 311 ? -2.096 -44.476 -3.388 1.00 85.06 311 ARG A O 1
ATOM 2417 N N . ILE A 1 312 ? -0.225 -45.689 -3.110 1.00 84.38 312 ILE A N 1
ATOM 2418 C CA . ILE A 1 312 ? -0.861 -46.896 -2.569 1.00 84.38 312 ILE A CA 1
ATOM 2419 C C . ILE A 1 312 ? -0.229 -47.227 -1.214 1.00 84.38 312 ILE A C 1
ATOM 2421 O O . ILE A 1 312 ? 0.990 -47.215 -1.070 1.00 84.38 312 ILE A O 1
ATOM 2425 N N . ALA A 1 313 ? -1.039 -47.504 -0.199 1.00 84.56 313 ALA A N 1
ATOM 2426 C CA . ALA A 1 313 ? -0.551 -47.979 1.093 1.00 84.56 313 ALA A CA 1
ATOM 2427 C C . ALA A 1 313 ? -0.079 -49.443 1.012 1.00 84.56 313 ALA A C 1
ATOM 2429 O O . ALA A 1 313 ? -0.486 -50.194 0.131 1.00 84.56 313 ALA A O 1
ATOM 2430 N N . GLU A 1 314 ? 0.774 -49.872 1.942 1.00 84.69 314 GLU A N 1
ATOM 2431 C CA . GLU A 1 314 ? 1.309 -51.244 1.986 1.00 84.69 314 GLU A CA 1
ATOM 2432 C C . GLU A 1 314 ? 0.230 -52.340 2.046 1.00 84.69 314 GLU A C 1
ATOM 2434 O O . GLU A 1 314 ? 0.431 -53.431 1.512 1.00 84.69 314 GLU A O 1
ATOM 2439 N N . ASP A 1 315 ? -0.940 -52.033 2.614 1.00 80.94 315 ASP A N 1
ATOM 2440 C CA . ASP A 1 315 ? -2.114 -52.913 2.657 1.00 80.94 315 ASP A CA 1
ATOM 2441 C C . ASP A 1 315 ? -2.861 -53.033 1.309 1.00 80.94 315 ASP A C 1
ATOM 2443 O O . ASP A 1 315 ? -3.831 -53.784 1.205 1.00 80.94 315 ASP A O 1
ATOM 2447 N N . GLY A 1 316 ? -2.405 -52.328 0.268 1.00 79.56 316 GLY A N 1
ATOM 2448 C CA . GLY A 1 316 ? -3.032 -52.274 -1.053 1.00 79.56 316 GLY A CA 1
ATOM 2449 C C . GLY A 1 316 ? -4.092 -51.181 -1.191 1.00 79.56 316 GLY A C 1
ATOM 2450 O O . GLY A 1 316 ? -4.726 -51.061 -2.230 1.00 79.56 316 GLY A O 1
ATOM 2451 N N . ARG A 1 317 ? -4.324 -50.328 -0.191 1.00 81.69 317 ARG A N 1
ATOM 2452 C CA . ARG A 1 317 ? -5.318 -49.260 -0.346 1.00 81.69 317 ARG A CA 1
ATOM 2453 C C . ARG A 1 317 ? -4.793 -48.136 -1.243 1.00 81.69 317 ARG A C 1
ATOM 2455 O O . ARG A 1 317 ? -3.816 -47.472 -0.899 1.00 81.69 317 ARG A O 1
ATOM 2462 N N . LEU A 1 318 ? -5.484 -47.852 -2.350 1.00 83.19 318 LEU A N 1
ATOM 2463 C CA . LEU A 1 318 ? -5.223 -46.663 -3.169 1.00 83.19 318 LEU A CA 1
ATOM 2464 C C . LEU A 1 318 ? -5.556 -45.394 -2.365 1.00 83.19 318 LEU A C 1
ATOM 2466 O O . LEU A 1 318 ? -6.702 -45.182 -1.967 1.00 83.19 318 LEU A O 1
ATOM 2470 N N . ILE A 1 319 ? -4.548 -44.559 -2.119 1.00 78.88 319 ILE A N 1
ATOM 2471 C CA . ILE A 1 319 ? -4.682 -43.277 -1.420 1.00 78.88 319 ILE A CA 1
ATOM 2472 C C . ILE A 1 319 ? -5.119 -42.206 -2.421 1.00 78.88 319 ILE A C 1
ATOM 2474 O O . ILE A 1 319 ? -6.081 -41.485 -2.162 1.00 78.88 319 ILE A O 1
ATOM 2478 N N . TRP A 1 320 ? -4.453 -42.123 -3.575 1.00 78.06 320 TRP A N 1
ATOM 2479 C CA . TRP A 1 320 ? -4.888 -41.279 -4.687 1.00 78.06 320 TRP A CA 1
ATOM 2480 C C . TRP A 1 320 ? -4.281 -41.723 -6.022 1.00 78.06 320 TRP A C 1
ATOM 2482 O O . TRP A 1 320 ? -3.258 -42.404 -6.071 1.00 78.06 320 TRP A O 1
ATOM 2492 N N . LYS A 1 321 ? -4.932 -41.301 -7.110 1.00 81.31 321 LYS A N 1
ATOM 2493 C CA . LYS A 1 321 ? -4.472 -41.426 -8.497 1.00 81.31 321 LYS A CA 1
ATOM 2494 C C . LYS A 1 321 ? -4.506 -40.043 -9.128 1.00 81.31 321 LYS A C 1
ATOM 2496 O O . LYS A 1 321 ? -5.567 -39.421 -9.173 1.00 81.31 321 LYS A O 1
ATOM 2501 N N . LYS A 1 322 ? -3.371 -39.570 -9.631 1.00 75.69 322 LYS A N 1
ATOM 2502 C CA . LYS A 1 322 ? -3.261 -38.274 -10.297 1.00 75.69 322 LYS A CA 1
ATOM 2503 C C . LYS A 1 322 ? -2.802 -38.493 -11.729 1.00 75.69 322 LYS A C 1
ATOM 2505 O O . LYS A 1 322 ? -1.807 -39.163 -11.968 1.00 75.69 322 LYS A O 1
ATOM 2510 N N . ARG A 1 323 ? -3.548 -37.955 -12.692 1.00 72.75 323 ARG A N 1
ATOM 2511 C CA . ARG A 1 323 ? -3.100 -37.906 -14.086 1.00 72.75 323 ARG A CA 1
ATOM 2512 C C . ARG A 1 323 ? -2.031 -36.829 -14.198 1.00 72.75 323 ARG A C 1
ATOM 2514 O O . ARG A 1 323 ? -2.307 -35.684 -13.835 1.00 72.75 323 ARG A O 1
ATOM 2521 N N . ASP A 1 324 ? -0.866 -37.182 -14.719 1.00 66.19 324 ASP A N 1
ATOM 2522 C CA . ASP A 1 324 ? 0.141 -36.194 -15.070 1.00 66.19 324 ASP A CA 1
ATOM 2523 C C . ASP A 1 324 ? -0.226 -35.617 -16.444 1.00 66.19 324 ASP A C 1
ATOM 2525 O O . ASP A 1 324 ? -0.189 -36.294 -17.476 1.00 66.19 324 ASP A O 1
ATOM 2529 N N . VAL A 1 325 ? -0.741 -34.388 -16.437 1.00 45.56 325 VAL A N 1
ATOM 2530 C CA . VAL A 1 325 ? -1.101 -33.655 -17.653 1.00 45.56 325 VAL A CA 1
ATOM 2531 C C . VAL A 1 325 ? 0.107 -32.798 -18.003 1.00 45.56 325 VAL A C 1
ATOM 2533 O O . VAL A 1 325 ? 0.223 -31.668 -17.530 1.00 45.56 325 VAL A O 1
ATOM 2536 N N . ARG A 1 326 ? 1.028 -33.378 -18.776 1.00 43.97 326 ARG A N 1
ATOM 2537 C CA . ARG A 1 326 ? 2.072 -32.620 -19.472 1.00 43.97 326 ARG A CA 1
ATOM 2538 C C . ARG A 1 326 ? 1.471 -31.689 -20.519 1.00 43.97 326 ARG A C 1
ATOM 2540 O O . ARG A 1 326 ? 0.510 -32.114 -21.201 1.00 43.97 326 ARG A O 1
#

pLDDT: mean 74.1, std 21.38, range [22.98, 97.12]